Protein AF-A0A2V7R2N9-F1 (afdb_monomer_lite)

Sequence (243 aa):
MSWVDNSTNESGFRVERSLDAGSTWTNAGTVGSNVDSFQDPGRSSEQQVCYRVSAFNAGGDSPPSNADCTAPPAAPTGLTATAEADQPAIDLVWKDNSAVEDGYEVLRDDGIFGRWLVANLPANTTSYRDASVGNNTTYEYHVRAKKDGGFSDRSEVASAECVAADCPTSCNGNLDCDLGFICGPDHLCVPHCADGVQNGGESDVDCGGDECAARCVSGQTCSVSGDCASGFCDYGSGYGVCR

Structure (mmCIF, N/CA/C/O backbone):
data_AF-A0A2V7R2N9-F1
#
_entry.id   AF-A0A2V7R2N9-F1
#
loop_
_atom_site.group_PDB
_atom_site.id
_atom_site.type_symbol
_atom_site.label_atom_id
_atom_site.label_alt_id
_atom_site.label_comp_id
_atom_site.label_asym_id
_atom_site.label_entity_id
_atom_site.label_seq_id
_atom_site.pdbx_PDB_ins_code
_atom_site.Cartn_x
_atom_site.Cartn_y
_atom_site.Cartn_z
_atom_site.occupancy
_atom_site.B_iso_or_equiv
_atom_site.auth_seq_id
_atom_site.auth_comp_id
_atom_site.auth_asym_id
_atom_site.auth_atom_id
_atom_site.pdbx_PDB_model_num
ATOM 1 N N . MET A 1 1 ? 11.078 -2.391 -11.620 1.00 86.19 1 MET A N 1
ATOM 2 C CA . MET A 1 1 ? 11.293 -3.470 -12.610 1.00 86.19 1 MET A CA 1
ATOM 3 C C . MET A 1 1 ? 12.426 -4.370 -12.136 1.00 86.19 1 MET A C 1
ATOM 5 O O . MET A 1 1 ? 13.296 -3.876 -11.419 1.00 86.19 1 MET A O 1
ATOM 9 N N . SER A 1 2 ? 12.431 -5.640 -12.535 1.00 91.62 2 SER A N 1
ATOM 10 C CA . SER A 1 2 ? 13.517 -6.596 -12.275 1.00 91.62 2 SER A CA 1
ATOM 11 C C . SER A 1 2 ? 13.844 -7.409 -13.530 1.00 91.62 2 SER A C 1
ATOM 13 O O . SER A 1 2 ? 13.033 -7.477 -14.454 1.00 91.62 2 SER A O 1
ATOM 15 N N . TRP A 1 3 ? 15.043 -7.983 -13.591 1.00 94.38 3 TRP A N 1
ATOM 16 C CA . TRP A 1 3 ? 15.514 -8.818 -14.698 1.00 94.38 3 TRP A CA 1
ATOM 17 C C . TRP A 1 3 ? 16.370 -9.977 -14.187 1.00 94.38 3 TRP A C 1
ATOM 19 O O . TRP A 1 3 ? 16.767 -10.015 -13.029 1.00 94.38 3 TRP A O 1
ATOM 29 N N . VAL A 1 4 ? 16.659 -10.937 -15.065 1.00 95.06 4 VAL A N 1
ATOM 30 C CA . VAL A 1 4 ? 17.596 -12.028 -14.774 1.00 95.06 4 VAL A CA 1
ATOM 31 C C . VAL A 1 4 ? 18.981 -11.641 -15.279 1.00 95.06 4 VAL A C 1
ATOM 33 O O . VAL A 1 4 ? 19.159 -11.397 -16.476 1.00 95.06 4 VAL A O 1
ATOM 36 N N . ASP A 1 5 ? 19.958 -11.617 -14.376 1.00 94.31 5 ASP A N 1
ATOM 37 C CA . ASP A 1 5 ? 21.367 -11.471 -14.728 1.00 94.31 5 ASP A CA 1
ATOM 38 C C . ASP A 1 5 ? 21.894 -12.771 -15.357 1.00 94.31 5 ASP A C 1
ATOM 40 O O . ASP A 1 5 ? 21.897 -13.831 -14.732 1.00 94.31 5 ASP A O 1
ATOM 44 N N . ASN A 1 6 ? 22.310 -12.688 -16.621 1.00 92.19 6 ASN A N 1
ATOM 45 C CA . ASN A 1 6 ? 22.945 -13.786 -17.356 1.00 92.19 6 ASN A CA 1
ATOM 46 C C . ASN A 1 6 ? 24.399 -13.464 -17.741 1.00 92.19 6 ASN A C 1
ATOM 48 O O . ASN A 1 6 ? 25.032 -14.229 -18.472 1.00 92.19 6 ASN A O 1
ATOM 52 N N . SER A 1 7 ? 24.913 -12.311 -17.317 1.00 90.81 7 SER A N 1
ATOM 53 C CA . SER A 1 7 ? 26.295 -11.902 -17.539 1.00 90.81 7 SER A CA 1
ATOM 54 C C . SER A 1 7 ? 27.195 -12.411 -16.413 1.00 90.81 7 SER A C 1
ATOM 56 O O . SER A 1 7 ? 26.745 -12.748 -15.325 1.00 90.81 7 SER A O 1
ATOM 58 N N . THR A 1 8 ? 28.484 -12.577 -16.712 1.00 92.31 8 THR A N 1
ATOM 59 C CA . THR A 1 8 ? 29.477 -13.064 -15.735 1.00 92.31 8 THR A CA 1
ATOM 60 C C . THR A 1 8 ? 30.704 -12.157 -15.644 1.00 92.31 8 THR A C 1
ATOM 62 O O . THR A 1 8 ? 31.717 -12.524 -15.050 1.00 92.31 8 THR A O 1
ATOM 65 N N . ASN A 1 9 ? 30.688 -11.032 -16.355 1.00 93.00 9 ASN A N 1
ATOM 66 C CA . ASN A 1 9 ? 31.828 -10.129 -16.532 1.00 93.00 9 ASN A CA 1
ATOM 67 C C . ASN A 1 9 ? 31.391 -8.688 -16.846 1.00 93.00 9 ASN A C 1
ATOM 69 O O . ASN A 1 9 ? 32.137 -7.908 -17.452 1.00 93.00 9 ASN A O 1
ATOM 73 N N . GLU A 1 10 ? 30.167 -8.345 -16.480 1.00 96.00 10 GLU A N 1
ATOM 74 C CA . GLU A 1 10 ? 29.615 -7.011 -16.555 1.00 96.00 10 GLU A CA 1
ATOM 75 C C . GLU A 1 10 ? 30.197 -6.123 -15.451 1.00 96.00 10 GLU A C 1
ATOM 77 O O . GLU A 1 10 ? 30.507 -6.545 -14.339 1.00 96.00 10 GLU A O 1
ATOM 82 N N . SER A 1 11 ? 30.383 -4.852 -15.778 1.00 96.62 11 SER A N 1
ATOM 83 C CA . SER A 1 11 ? 30.659 -3.804 -14.794 1.00 96.62 11 SER A CA 1
ATOM 84 C C . SER A 1 11 ? 29.364 -3.205 -14.239 1.00 96.62 11 SER A C 1
ATOM 86 O O . SER A 1 11 ? 29.393 -2.548 -13.200 1.00 96.62 11 SER A O 1
ATOM 88 N N . GLY A 1 12 ? 28.239 -3.437 -14.917 1.00 96.94 12 GLY A N 1
ATOM 89 C CA . GLY A 1 12 ? 26.909 -3.035 -14.488 1.00 96.94 12 GLY A CA 1
ATOM 90 C C . GLY A 1 12 ? 25.878 -3.173 -15.599 1.00 96.94 12 GLY A C 1
ATOM 91 O O . GLY A 1 12 ? 26.156 -3.720 -16.670 1.00 96.94 12 GLY A O 1
ATOM 92 N N . PHE A 1 13 ? 24.694 -2.621 -15.346 1.00 98.06 13 PHE A N 1
ATOM 93 C CA . PHE A 1 13 ? 23.581 -2.626 -16.290 1.00 98.06 13 PHE A CA 1
ATOM 94 C C . PHE A 1 13 ? 23.133 -1.213 -16.626 1.00 98.06 13 PHE A C 1
ATOM 96 O O . PHE A 1 13 ? 22.986 -0.356 -15.751 1.00 98.06 13 PHE A O 1
ATOM 103 N N . ARG A 1 14 ? 22.886 -0.976 -17.912 1.00 97.06 14 ARG A N 1
ATOM 104 C CA . ARG A 1 14 ? 22.226 0.220 -18.415 1.00 97.06 14 ARG A CA 1
ATOM 105 C C . ARG A 1 14 ? 20.747 -0.076 -18.583 1.00 97.06 14 ARG A C 1
ATOM 107 O O . ARG A 1 14 ? 20.380 -0.998 -19.308 1.00 97.06 14 ARG A O 1
ATOM 114 N N . VAL A 1 15 ? 19.918 0.746 -17.952 1.00 97.12 15 VAL A N 1
ATOM 115 C CA . VAL A 1 15 ? 18.468 0.696 -18.112 1.00 97.12 15 VAL A CA 1
ATOM 116 C C . VAL A 1 15 ? 18.055 1.809 -19.060 1.00 97.12 15 VAL A C 1
ATOM 118 O O . VAL A 1 15 ? 18.360 2.987 -18.848 1.00 97.12 15 VAL A O 1
ATOM 121 N N . GLU A 1 16 ? 17.370 1.431 -20.128 1.00 97.00 16 GLU A N 1
ATOM 122 C CA . GLU A 1 16 ? 16.784 2.359 -21.084 1.00 97.00 16 GLU A CA 1
ATOM 123 C C . GLU A 1 16 ? 15.265 2.312 -20.981 1.00 97.00 16 GLU A C 1
ATOM 125 O O . GLU A 1 16 ? 14.681 1.258 -20.725 1.00 97.00 16 GLU A O 1
ATOM 130 N N . ARG A 1 17 ? 14.628 3.459 -21.213 1.00 95.75 17 ARG A N 1
ATOM 131 C CA . ARG A 1 17 ? 13.175 3.584 -21.261 1.00 95.75 17 ARG A CA 1
ATOM 132 C C . ARG A 1 17 ? 12.698 4.233 -22.549 1.00 95.75 17 ARG A C 1
ATOM 134 O O . ARG A 1 17 ? 13.382 5.093 -23.112 1.00 95.75 17 ARG A O 1
ATOM 141 N N . SER A 1 18 ? 11.487 3.878 -22.940 1.00 96.00 18 SER A N 1
ATOM 142 C CA . SER A 1 18 ? 10.752 4.436 -24.066 1.00 96.00 18 SER A CA 1
ATOM 143 C C . SER A 1 18 ? 9.370 4.893 -23.603 1.00 96.00 18 SER A C 1
ATOM 145 O O . SER A 1 18 ? 8.704 4.190 -22.844 1.00 96.00 18 SER A O 1
ATOM 147 N N . LEU A 1 19 ? 8.952 6.075 -24.059 1.00 94.00 19 LEU A N 1
ATOM 148 C CA . LEU A 1 19 ? 7.624 6.654 -23.796 1.00 94.00 19 LEU A CA 1
ATOM 149 C C . LEU A 1 19 ? 6.703 6.577 -25.028 1.00 94.00 19 LEU A C 1
ATOM 151 O O . LEU A 1 19 ? 5.603 7.118 -25.025 1.00 94.00 19 LEU A O 1
ATOM 155 N N . ASP A 1 20 ? 7.168 5.937 -26.099 1.00 93.19 20 ASP A N 1
ATOM 156 C CA . ASP A 1 20 ? 6.523 5.857 -27.412 1.00 93.19 20 ASP A CA 1
ATOM 157 C C . ASP A 1 20 ? 6.506 4.408 -27.931 1.00 93.19 20 ASP A C 1
ATOM 159 O O . ASP A 1 20 ? 6.761 4.130 -29.108 1.00 93.19 20 ASP A O 1
ATOM 163 N N . ALA A 1 21 ? 6.217 3.480 -27.012 1.00 91.25 21 ALA A N 1
ATOM 164 C CA . ALA A 1 21 ? 6.048 2.049 -27.269 1.00 91.25 21 ALA A CA 1
ATOM 165 C C . ALA A 1 21 ? 7.246 1.386 -27.983 1.00 91.25 21 ALA A C 1
ATOM 167 O O . ALA A 1 21 ? 7.089 0.522 -28.844 1.00 91.25 21 ALA A O 1
ATOM 168 N N . GLY A 1 22 ? 8.463 1.791 -27.620 1.00 92.88 22 GLY A N 1
ATOM 169 C CA . GLY A 1 22 ? 9.716 1.223 -28.116 1.00 92.88 22 GLY A CA 1
ATOM 170 C C . GLY A 1 22 ? 10.283 1.894 -29.367 1.00 92.88 22 GLY A C 1
ATOM 171 O O . GLY A 1 22 ? 11.284 1.402 -29.896 1.00 92.88 22 GLY A O 1
ATOM 172 N N . SER A 1 23 ? 9.693 3.001 -29.830 1.00 93.56 23 SER A N 1
ATOM 173 C CA . SER A 1 23 ? 10.168 3.716 -31.023 1.00 93.56 23 SER A CA 1
ATOM 174 C C . SER A 1 23 ? 11.460 4.491 -30.748 1.00 93.56 23 SER A C 1
ATOM 176 O O . SER A 1 23 ? 12.398 4.439 -31.546 1.00 93.56 23 SER A O 1
ATOM 178 N N . THR A 1 24 ? 11.548 5.166 -29.601 1.00 96.38 24 THR A N 1
ATOM 179 C CA . THR A 1 24 ? 12.743 5.875 -29.137 1.00 96.38 24 THR A CA 1
ATOM 180 C C . THR A 1 24 ? 13.123 5.449 -27.725 1.00 96.38 24 THR A C 1
ATOM 182 O O . THR A 1 24 ? 12.275 5.184 -26.876 1.00 96.38 24 THR A O 1
ATOM 185 N N . TRP A 1 25 ? 14.431 5.370 -27.474 1.00 97.06 25 TRP A N 1
ATOM 186 C CA . TRP A 1 25 ? 14.993 4.908 -26.208 1.00 97.06 25 TRP A CA 1
ATOM 187 C C . TRP A 1 25 ? 15.890 5.984 -25.612 1.00 97.06 25 TRP A C 1
ATOM 189 O O . TRP A 1 25 ? 16.716 6.583 -26.299 1.00 97.06 25 TRP A O 1
ATOM 199 N N . THR A 1 26 ? 15.712 6.231 -24.320 1.00 96.12 26 THR A N 1
ATOM 200 C CA . THR A 1 26 ? 16.505 7.180 -23.535 1.00 96.12 26 THR A CA 1
ATOM 201 C C . THR A 1 26 ? 17.069 6.470 -22.316 1.00 96.12 26 THR A C 1
ATOM 203 O O . THR A 1 26 ? 16.450 5.542 -21.794 1.00 96.12 26 THR A O 1
ATOM 206 N N . ASN A 1 27 ? 18.239 6.889 -21.837 1.00 95.38 27 ASN A N 1
ATOM 207 C CA . ASN A 1 27 ? 18.793 6.310 -20.621 1.00 95.38 27 ASN A CA 1
ATOM 208 C C . ASN A 1 27 ? 17.933 6.699 -19.405 1.00 95.38 27 ASN A C 1
ATOM 210 O O . ASN A 1 27 ? 17.727 7.883 -19.141 1.00 95.38 27 ASN A O 1
ATOM 214 N N . ALA A 1 28 ? 17.428 5.693 -18.690 1.00 94.62 28 ALA A N 1
ATOM 215 C CA . ALA A 1 28 ? 16.710 5.865 -17.429 1.00 94.62 28 ALA A CA 1
ATOM 216 C C . ALA A 1 28 ? 17.675 5.846 -16.235 1.00 94.62 28 ALA A C 1
ATOM 218 O O . ALA A 1 28 ? 17.447 6.538 -15.247 1.00 94.62 28 ALA A O 1
ATOM 219 N N . GLY A 1 29 ? 18.769 5.088 -16.349 1.00 95.12 29 GLY A N 1
ATOM 220 C CA . GLY A 1 29 ? 19.842 5.053 -15.364 1.00 95.12 29 GLY A CA 1
ATOM 221 C C . GLY A 1 29 ? 20.855 3.940 -15.625 1.00 95.12 29 GLY A C 1
ATOM 222 O O . GLY A 1 29 ? 20.802 3.236 -16.641 1.00 95.12 29 GLY A O 1
ATOM 223 N N . THR A 1 30 ? 21.788 3.787 -14.690 1.00 95.88 30 THR A N 1
ATOM 224 C CA . THR A 1 30 ? 22.766 2.693 -14.649 1.00 95.88 30 THR A CA 1
ATOM 225 C C . THR A 1 30 ? 22.878 2.157 -13.231 1.00 95.88 30 THR A C 1
ATOM 227 O O . THR A 1 30 ? 22.925 2.945 -12.286 1.00 95.88 30 THR A O 1
ATOM 230 N N . VAL A 1 31 ? 22.975 0.840 -13.087 1.00 97.06 31 VAL A N 1
ATOM 231 C CA . VAL A 1 31 ? 23.198 0.156 -11.805 1.00 97.06 31 VAL A CA 1
ATOM 232 C C . VAL A 1 31 ? 24.513 -0.622 -11.835 1.00 97.06 31 VAL A C 1
ATOM 234 O O . VAL A 1 31 ? 25.069 -0.866 -12.908 1.00 97.06 31 VAL A O 1
ATOM 237 N N . GLY A 1 32 ? 25.036 -0.963 -10.654 1.00 96.44 32 GLY A N 1
ATOM 238 C CA . GLY A 1 32 ? 26.285 -1.716 -10.511 1.00 96.44 32 GLY A CA 1
ATOM 239 C C . GLY A 1 32 ? 26.189 -3.163 -11.005 1.00 96.44 32 GLY A C 1
ATOM 240 O O . GLY A 1 32 ? 25.125 -3.624 -11.418 1.00 96.44 32 GLY A O 1
ATOM 241 N N . SER A 1 33 ? 27.314 -3.878 -10.968 1.00 95.19 33 SER A N 1
ATOM 242 C CA . SER A 1 33 ? 27.370 -5.308 -11.295 1.00 95.19 33 SER A CA 1
ATOM 243 C C . SER A 1 33 ? 26.523 -6.145 -10.336 1.00 95.19 33 SER A C 1
ATOM 245 O O . SER A 1 33 ? 26.352 -5.777 -9.171 1.00 95.19 33 SER A O 1
ATOM 247 N N . ASN A 1 34 ? 26.016 -7.282 -10.822 1.00 93.81 34 ASN A N 1
ATOM 248 C CA . ASN A 1 34 ? 25.122 -8.187 -10.087 1.00 93.81 34 ASN A CA 1
ATOM 249 C C . ASN A 1 34 ? 23.834 -7.535 -9.531 1.00 93.81 34 ASN A C 1
ATOM 251 O O . ASN A 1 34 ? 23.189 -8.105 -8.651 1.00 93.81 34 ASN A O 1
ATOM 255 N N . VAL A 1 35 ? 23.462 -6.334 -9.989 1.00 96.69 35 VAL A N 1
ATOM 256 C CA . VAL A 1 35 ? 22.168 -5.726 -9.659 1.00 96.69 35 VAL A CA 1
ATOM 257 C C . VAL A 1 35 ? 21.132 -6.206 -10.669 1.00 96.69 35 VAL A C 1
ATOM 259 O O . VAL A 1 35 ? 21.343 -6.113 -11.875 1.00 96.69 35 VAL A O 1
ATOM 262 N N . ASP A 1 36 ? 19.994 -6.670 -10.166 1.00 94.56 36 ASP A N 1
ATOM 263 C CA . ASP A 1 36 ? 18.918 -7.307 -10.931 1.00 94.56 36 ASP A CA 1
ATOM 264 C C . ASP A 1 36 ? 17.610 -6.494 -10.932 1.00 94.56 36 ASP A C 1
ATOM 266 O O . ASP A 1 36 ? 16.565 -6.955 -11.396 1.00 94.56 36 ASP A O 1
ATOM 270 N N . SER A 1 37 ? 17.641 -5.276 -10.389 1.00 93.56 37 SER A N 1
ATOM 271 C CA . SER A 1 37 ? 16.462 -4.429 -10.232 1.00 93.56 37 SER A CA 1
ATOM 272 C C . SER A 1 37 ? 16.769 -2.941 -10.360 1.00 93.56 37 SER A C 1
ATOM 274 O O . SER A 1 37 ? 17.873 -2.458 -10.099 1.00 93.56 37 SER A O 1
ATOM 276 N N . PHE A 1 38 ? 15.756 -2.192 -10.796 1.00 92.38 38 PHE A N 1
ATOM 277 C CA . PHE A 1 38 ? 15.825 -0.743 -10.955 1.00 92.38 38 PHE A CA 1
ATOM 278 C C . PHE A 1 38 ? 14.481 -0.091 -10.628 1.00 92.38 38 PHE A C 1
ATOM 280 O O . PHE A 1 38 ? 13.412 -0.565 -11.042 1.00 92.38 38 PHE A O 1
ATOM 287 N N . GLN A 1 39 ? 14.558 1.024 -9.905 1.00 89.94 39 GLN A N 1
ATOM 288 C CA . GLN A 1 39 ? 13.443 1.921 -9.638 1.00 89.94 39 GLN A CA 1
ATOM 289 C C . GLN A 1 39 ? 13.643 3.198 -10.453 1.00 89.94 39 GLN A C 1
ATOM 291 O O . GLN A 1 39 ? 14.635 3.897 -10.267 1.00 89.94 39 GLN A O 1
ATOM 296 N N . ASP A 1 40 ? 12.701 3.495 -11.347 1.00 89.69 40 ASP A N 1
ATOM 297 C CA . ASP A 1 40 ? 12.713 4.715 -12.156 1.00 89.69 40 ASP A CA 1
ATOM 298 C C . ASP A 1 40 ? 11.903 5.819 -11.449 1.00 89.69 40 ASP A C 1
ATOM 300 O O . ASP A 1 40 ? 10.672 5.734 -11.420 1.00 89.69 40 ASP A O 1
ATOM 304 N N . PRO A 1 41 ? 12.540 6.837 -10.838 1.00 83.50 41 PRO A N 1
ATOM 305 C CA . PRO A 1 41 ? 11.820 7.889 -10.131 1.00 83.50 41 PRO A CA 1
ATOM 306 C C . PRO A 1 41 ? 11.120 8.871 -11.088 1.00 83.50 41 PRO A C 1
ATOM 308 O O . PRO A 1 41 ? 11.512 9.070 -12.243 1.00 83.50 41 PRO A O 1
ATOM 311 N N . GLY A 1 42 ? 10.087 9.553 -10.581 1.00 77.00 42 GLY A N 1
ATOM 312 C CA . GLY A 1 42 ? 9.456 10.686 -11.270 1.00 77.00 42 GLY A CA 1
ATOM 313 C C . GLY A 1 42 ? 8.790 10.315 -12.598 1.00 77.00 42 GLY A C 1
ATOM 314 O O . GLY A 1 42 ? 8.970 11.011 -13.601 1.00 77.00 42 GLY A O 1
ATOM 315 N N . ARG A 1 43 ? 8.081 9.184 -12.637 1.00 82.69 43 ARG A N 1
ATOM 316 C CA . ARG A 1 43 ? 7.251 8.785 -13.781 1.00 82.69 43 ARG A CA 1
ATOM 317 C C . ARG A 1 43 ? 5.894 9.474 -13.721 1.00 82.69 43 ARG A C 1
ATOM 319 O O . ARG A 1 43 ? 5.352 9.697 -12.646 1.00 82.69 43 ARG A O 1
ATOM 326 N N . SER A 1 44 ? 5.354 9.809 -14.889 1.00 87.88 44 SER A N 1
ATOM 327 C CA . SER A 1 44 ? 3.956 10.221 -14.999 1.00 87.88 44 SER A CA 1
ATOM 328 C C . SER A 1 44 ? 3.076 8.981 -14.887 1.00 87.88 44 SER A C 1
ATOM 330 O O . SER A 1 44 ? 3.303 8.003 -15.599 1.00 87.88 44 SER A O 1
ATOM 332 N N . SER A 1 45 ? 2.110 9.012 -13.974 1.00 92.00 45 SER A N 1
ATOM 333 C CA . SER A 1 45 ? 1.119 7.948 -13.828 1.00 92.00 45 SER A CA 1
ATOM 334 C C . SER A 1 45 ? 0.213 7.859 -15.058 1.00 92.00 45 SER A C 1
ATOM 336 O O . SER A 1 45 ? 0.077 8.830 -15.805 1.00 92.00 45 SER A O 1
ATOM 338 N N . GLU A 1 46 ? -0.420 6.702 -15.252 1.00 94.06 46 GLU A N 1
ATOM 339 C CA . GLU A 1 46 ? -1.364 6.401 -16.343 1.00 94.06 46 GLU A CA 1
ATOM 340 C C . GLU A 1 46 ? -0.761 6.477 -17.758 1.00 94.06 46 GLU A C 1
ATOM 342 O O . GLU A 1 46 ? -1.475 6.405 -18.758 1.00 94.06 46 GLU A O 1
ATOM 347 N N . GLN A 1 47 ? 0.560 6.621 -17.873 1.00 92.88 47 GLN A N 1
ATOM 348 C CA . GLN A 1 47 ? 1.260 6.675 -19.152 1.00 92.88 47 GLN A CA 1
ATOM 349 C C . GLN A 1 47 ? 2.104 5.423 -19.340 1.00 92.88 47 GLN A C 1
ATOM 351 O O . GLN A 1 47 ? 2.887 5.049 -18.467 1.00 92.88 47 GLN A O 1
ATOM 356 N N . GLN A 1 48 ? 1.957 4.784 -20.503 1.00 93.00 48 GLN A N 1
ATOM 357 C CA . GLN A 1 48 ? 2.771 3.626 -20.840 1.00 93.00 48 GLN A CA 1
ATOM 358 C C . GLN A 1 48 ? 4.251 4.015 -20.906 1.00 93.00 48 GLN A C 1
ATOM 360 O O . GLN A 1 48 ? 4.636 5.007 -21.526 1.00 93.00 48 GLN A O 1
ATOM 365 N N . VAL A 1 49 ? 5.080 3.173 -20.308 1.00 93.81 49 VAL A N 1
ATOM 366 C CA . VAL A 1 49 ? 6.530 3.215 -20.404 1.00 93.81 49 VAL A CA 1
ATOM 367 C C . VAL A 1 49 ? 7.037 1.804 -20.664 1.00 93.81 49 VAL A C 1
ATOM 369 O O . VAL A 1 49 ? 6.581 0.839 -20.051 1.00 93.81 49 VAL A O 1
ATOM 372 N N . CYS A 1 50 ? 7.980 1.686 -21.590 1.00 95.12 50 CYS A N 1
ATOM 373 C CA . CYS A 1 50 ? 8.669 0.438 -21.873 1.00 95.12 50 CYS A CA 1
ATOM 374 C C . CYS A 1 50 ? 10.112 0.519 -21.393 1.00 95.12 50 CYS A C 1
ATOM 376 O O . CYS A 1 50 ? 10.757 1.551 -21.568 1.00 95.12 50 CYS A O 1
ATOM 378 N N . TYR A 1 51 ? 10.631 -0.569 -20.843 1.00 95.44 51 TYR A N 1
ATOM 379 C CA . TYR 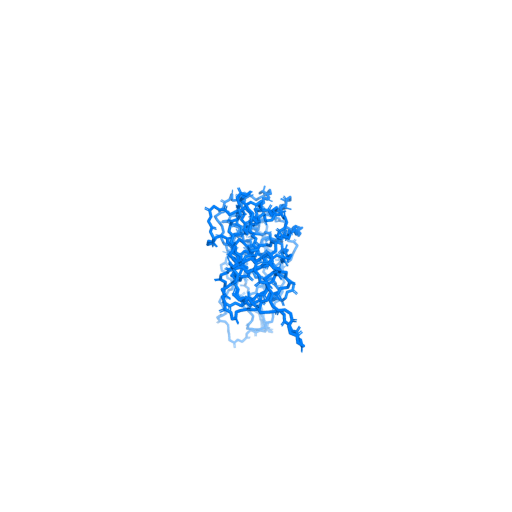A 1 51 ? 11.996 -0.693 -20.356 1.00 95.44 51 TYR A CA 1
ATOM 380 C C . TYR A 1 51 ? 12.731 -1.823 -21.063 1.00 95.44 51 TYR A C 1
ATOM 382 O O . TYR A 1 51 ? 12.137 -2.834 -21.433 1.00 95.44 51 TYR A O 1
ATOM 390 N N . ARG A 1 52 ? 14.041 -1.656 -21.227 1.00 97.44 52 ARG A N 1
ATOM 391 C CA . ARG A 1 52 ? 14.964 -2.721 -21.629 1.00 97.44 52 ARG A CA 1
ATOM 392 C C . ARG A 1 52 ? 16.305 -2.527 -20.933 1.00 97.44 52 ARG A C 1
ATOM 394 O O . ARG A 1 52 ? 16.642 -1.411 -20.525 1.00 97.44 52 ARG A O 1
ATOM 401 N N . VAL A 1 53 ? 17.064 -3.606 -20.813 1.00 97.88 53 VAL A N 1
ATOM 402 C CA . VAL A 1 53 ? 18.319 -3.632 -20.061 1.00 97.88 53 VAL A CA 1
ATOM 403 C C . VAL A 1 53 ? 19.446 -4.161 -20.941 1.00 97.88 53 VAL A C 1
ATOM 405 O O . VAL A 1 53 ? 19.269 -5.149 -21.649 1.00 97.88 53 VAL A O 1
ATOM 408 N N . SER A 1 54 ? 20.610 -3.519 -20.868 1.00 97.38 54 SER A N 1
ATOM 409 C CA . SER A 1 54 ? 21.862 -4.008 -21.455 1.00 97.38 54 SER A CA 1
ATOM 410 C C . SER A 1 54 ? 22.929 -4.112 -20.370 1.00 97.38 54 SER A C 1
ATOM 412 O O . SER A 1 54 ? 23.177 -3.143 -19.654 1.00 97.38 54 SER A O 1
ATOM 414 N N . ALA A 1 55 ? 23.611 -5.252 -20.269 1.00 97.75 55 ALA A N 1
ATOM 415 C CA . ALA A 1 55 ? 24.859 -5.351 -19.513 1.00 97.75 55 ALA A CA 1
ATOM 416 C C . ALA A 1 55 ? 25.961 -4.542 -20.217 1.00 97.75 55 ALA A C 1
ATOM 418 O O . ALA A 1 55 ? 25.999 -4.528 -21.452 1.00 97.75 55 ALA A O 1
ATOM 419 N N . PHE A 1 56 ? 26.863 -3.911 -19.466 1.00 96.88 56 PHE A N 1
ATOM 420 C CA . PHE A 1 56 ? 28.006 -3.183 -20.023 1.00 96.88 56 PHE A CA 1
ATOM 421 C C . PHE A 1 56 ? 29.302 -3.468 -19.266 1.00 96.88 56 PHE A C 1
ATOM 423 O O . PHE A 1 56 ? 29.297 -3.736 -18.066 1.00 96.88 56 PHE A O 1
ATOM 430 N N . ASN A 1 57 ? 30.435 -3.374 -19.958 1.00 96.38 57 ASN A N 1
ATOM 431 C CA . ASN A 1 57 ? 31.770 -3.360 -19.360 1.00 96.38 57 ASN A CA 1
ATOM 432 C C . ASN A 1 57 ? 32.717 -2.464 -20.181 1.00 96.38 57 ASN A C 1
ATOM 434 O O . ASN A 1 57 ? 32.281 -1.729 -21.065 1.00 96.38 57 ASN A O 1
ATOM 438 N N . ALA A 1 58 ? 34.024 -2.509 -19.906 1.00 95.50 58 ALA A N 1
ATOM 439 C CA . ALA A 1 58 ? 35.017 -1.715 -20.639 1.00 95.50 58 ALA A CA 1
ATOM 440 C C . ALA A 1 58 ? 35.059 -2.001 -22.158 1.00 95.50 58 ALA A C 1
ATOM 442 O O . ALA A 1 58 ? 35.569 -1.180 -22.917 1.00 95.50 58 ALA A O 1
ATOM 443 N N . GLY A 1 59 ? 34.539 -3.151 -22.602 1.00 94.31 59 GLY A N 1
ATOM 444 C CA . GLY A 1 59 ? 34.418 -3.525 -24.012 1.00 94.31 59 GLY A CA 1
ATOM 445 C C . GLY A 1 59 ? 33.174 -2.968 -24.713 1.00 94.31 59 GLY A C 1
ATOM 446 O O . GLY A 1 59 ? 33.081 -3.084 -25.933 1.00 94.31 59 GLY A O 1
ATOM 447 N N . GLY A 1 60 ? 32.246 -2.355 -23.973 1.00 94.94 60 GLY A N 1
ATOM 448 C CA . GLY A 1 60 ? 31.007 -1.781 -24.495 1.00 94.94 60 GLY A CA 1
ATOM 449 C C . GLY A 1 60 ? 29.749 -2.424 -23.914 1.00 94.94 60 GLY A C 1
ATOM 450 O O . GLY A 1 60 ? 29.792 -3.131 -22.904 1.00 94.94 60 GLY A O 1
ATOM 451 N N . ASP A 1 61 ? 28.623 -2.143 -24.566 1.00 95.75 61 ASP A N 1
ATOM 452 C CA . ASP A 1 61 ? 27.302 -2.632 -24.180 1.00 95.75 61 ASP A CA 1
ATOM 453 C C . ASP A 1 61 ? 26.967 -3.937 -24.924 1.00 95.75 61 ASP A C 1
ATOM 455 O O . ASP A 1 61 ? 27.291 -4.116 -26.101 1.00 95.75 61 ASP A O 1
ATOM 459 N N . SER A 1 62 ? 26.276 -4.843 -24.244 1.00 96.69 62 SER A N 1
ATOM 460 C CA . SER A 1 62 ? 25.617 -5.997 -24.864 1.00 96.69 62 SER A CA 1
ATOM 461 C C . SER A 1 62 ? 24.384 -5.577 -25.685 1.00 96.69 62 SER A C 1
ATOM 463 O O . SER A 1 62 ? 23.853 -4.473 -25.496 1.00 96.69 62 SER A O 1
ATOM 465 N N . PRO A 1 63 ? 23.874 -6.449 -26.582 1.00 96.50 63 PRO A N 1
ATOM 466 C CA . PRO A 1 63 ? 22.543 -6.266 -27.153 1.00 96.50 63 PRO A CA 1
ATOM 467 C C . PRO A 1 63 ? 21.487 -6.112 -26.045 1.00 96.50 63 PRO A C 1
ATOM 469 O O . PRO A 1 63 ? 21.597 -6.785 -25.019 1.00 96.50 63 PRO A O 1
ATOM 472 N N . PRO A 1 64 ? 20.469 -5.254 -26.228 1.00 96.75 64 PRO A N 1
ATOM 473 C CA . PRO A 1 64 ? 19.443 -5.067 -25.212 1.00 96.75 64 PRO A CA 1
ATOM 474 C C . PRO A 1 64 ? 18.574 -6.316 -25.042 1.00 96.75 64 PRO A C 1
ATOM 476 O O . PRO A 1 64 ? 18.374 -7.088 -25.984 1.00 96.75 64 PRO A O 1
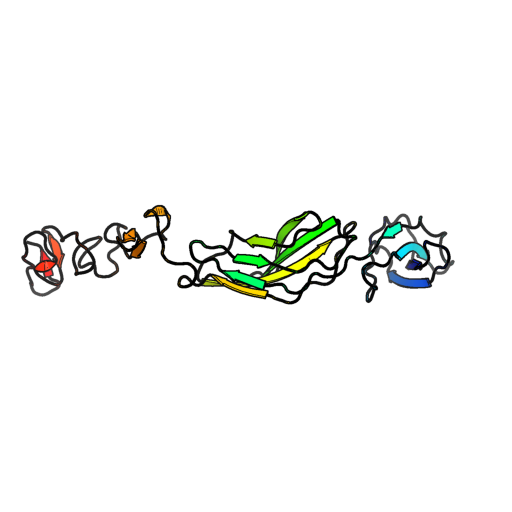ATOM 479 N N . SER A 1 65 ? 18.004 -6.464 -23.847 1.00 96.94 65 SER A N 1
ATOM 480 C CA . SER A 1 65 ? 16.934 -7.419 -23.561 1.00 96.94 65 SER A CA 1
ATOM 481 C C . SER A 1 65 ? 15.694 -7.168 -24.429 1.00 96.94 65 SER A C 1
ATOM 483 O O . SER A 1 65 ? 15.573 -6.152 -25.124 1.00 96.94 65 SER A O 1
ATOM 485 N N . ASN A 1 66 ? 14.708 -8.065 -24.333 1.00 94.62 66 ASN A N 1
ATOM 486 C CA . ASN A 1 66 ? 13.358 -7.732 -24.775 1.00 94.62 66 ASN A CA 1
ATOM 487 C C . ASN A 1 66 ? 12.850 -6.483 -24.036 1.00 94.62 66 ASN A C 1
ATOM 489 O O . ASN A 1 66 ? 13.242 -6.217 -22.896 1.00 94.62 66 ASN A O 1
ATOM 493 N N . ALA A 1 67 ? 11.979 -5.734 -24.709 1.00 95.50 67 ALA A N 1
ATOM 494 C CA . ALA A 1 67 ? 11.246 -4.649 -24.084 1.00 95.50 67 ALA A CA 1
ATOM 495 C C . ALA A 1 67 ? 10.126 -5.222 -23.208 1.00 95.50 67 ALA A C 1
ATOM 497 O O . ALA A 1 67 ? 9.451 -6.170 -23.616 1.00 95.50 67 ALA A O 1
ATOM 498 N N . ASP A 1 68 ? 9.934 -4.623 -22.041 1.00 93.81 68 ASP A N 1
ATOM 499 C CA . ASP A 1 68 ? 8.796 -4.867 -21.162 1.00 93.81 68 ASP A CA 1
ATOM 500 C C . ASP A 1 68 ? 8.059 -3.552 -20.915 1.00 93.81 68 ASP A C 1
ATOM 502 O O . ASP A 1 68 ? 8.699 -2.533 -20.655 1.00 93.81 68 ASP A O 1
ATOM 506 N N . CYS A 1 69 ? 6.737 -3.549 -21.053 1.00 92.94 69 CYS A N 1
ATOM 507 C CA . CYS A 1 69 ? 5.930 -2.333 -21.058 1.00 92.94 69 CYS A CA 1
ATOM 508 C C . CYS A 1 69 ? 4.864 -2.386 -19.972 1.00 92.94 69 CYS A C 1
ATOM 510 O O . CYS A 1 69 ? 4.122 -3.356 -19.871 1.00 92.94 69 CYS A O 1
ATOM 512 N N . THR A 1 70 ? 4.732 -1.295 -19.225 1.00 93.44 70 THR A N 1
ATOM 513 C CA . THR A 1 70 ? 3.722 -1.143 -18.174 1.00 93.44 70 THR A CA 1
ATOM 514 C C . THR A 1 70 ? 3.231 0.304 -18.115 1.00 93.44 70 THR A C 1
ATOM 516 O O . THR A 1 70 ? 3.785 1.185 -18.775 1.00 93.44 70 THR A O 1
ATOM 519 N N . ALA A 1 71 ? 2.180 0.565 -17.345 1.00 93.44 71 ALA A N 1
ATOM 520 C CA . ALA A 1 71 ? 1.687 1.906 -17.053 1.00 93.44 71 ALA A CA 1
ATOM 521 C C . ALA A 1 71 ? 1.644 2.082 -15.527 1.00 93.44 71 ALA A C 1
ATOM 523 O O . ALA A 1 71 ? 0.842 1.412 -14.879 1.00 93.44 71 ALA A O 1
ATOM 524 N N . PRO A 1 72 ? 2.494 2.938 -14.928 1.00 92.88 72 PRO A N 1
ATOM 525 C CA . PRO A 1 72 ? 2.478 3.159 -13.489 1.00 92.88 72 PRO A CA 1
ATOM 526 C C . PRO A 1 72 ? 1.102 3.674 -13.048 1.00 92.88 72 PRO A C 1
ATOM 528 O O . PRO A 1 72 ? 0.630 4.660 -13.623 1.00 92.88 72 PRO A O 1
ATOM 531 N N . PRO A 1 73 ? 0.458 3.049 -12.052 1.00 95.69 73 PRO A N 1
ATOM 532 C CA . PRO A 1 73 ? -0.871 3.455 -11.636 1.00 95.69 73 PRO A CA 1
ATOM 533 C C . PRO A 1 73 ? -0.800 4.778 -10.869 1.00 95.69 73 PRO A C 1
ATOM 535 O O . PRO A 1 73 ? 0.193 5.075 -10.193 1.00 95.69 73 PRO A O 1
ATOM 538 N N . ALA A 1 74 ? -1.844 5.594 -10.974 1.00 96.38 74 ALA A N 1
ATOM 539 C CA . ALA A 1 74 ? -1.986 6.799 -10.170 1.00 96.38 74 ALA A CA 1
ATOM 540 C C . ALA A 1 74 ? -2.211 6.456 -8.691 1.00 96.38 74 ALA A C 1
ATOM 542 O O . ALA A 1 74 ? -2.914 5.506 -8.349 1.00 96.38 74 ALA A O 1
ATOM 543 N N . ALA A 1 75 ? -1.624 7.257 -7.801 1.00 96.69 75 ALA A N 1
ATOM 544 C CA . ALA A 1 75 ? -1.838 7.093 -6.371 1.00 96.69 75 ALA A CA 1
ATOM 545 C C . ALA A 1 75 ? -3.302 7.408 -5.993 1.00 96.69 75 ALA A C 1
ATOM 547 O O . ALA A 1 75 ? -3.876 8.382 -6.503 1.00 96.69 75 ALA A O 1
ATOM 548 N N . PRO A 1 76 ? -3.911 6.626 -5.085 1.00 98.19 76 PRO A N 1
ATOM 549 C CA . PRO A 1 76 ? -5.203 6.980 -4.515 1.00 98.19 76 PRO A CA 1
ATOM 550 C C . PRO A 1 76 ? -5.083 8.256 -3.673 1.00 98.19 76 PRO A C 1
ATOM 552 O O . PRO A 1 76 ? -4.015 8.573 -3.149 1.00 98.19 76 PRO A O 1
ATOM 555 N N . THR A 1 77 ? -6.184 8.993 -3.548 1.00 98.50 77 THR A N 1
ATOM 556 C CA . THR A 1 77 ? -6.260 10.233 -2.752 1.00 98.50 77 THR A CA 1
ATOM 557 C C . THR A 1 77 ? -7.567 10.298 -1.974 1.00 98.50 77 THR A C 1
ATOM 559 O O . THR A 1 77 ? -8.448 9.472 -2.177 1.00 98.50 77 THR A O 1
ATOM 562 N N . GLY A 1 78 ? -7.726 11.277 -1.090 1.00 98.00 78 GLY A N 1
ATOM 563 C CA . GLY A 1 78 ? -8.912 11.396 -0.244 1.00 98.00 78 GLY A CA 1
ATOM 564 C C . GLY A 1 78 ? -9.076 10.215 0.713 1.00 98.00 78 GLY A C 1
ATOM 565 O O . GLY A 1 78 ? -10.210 9.814 0.960 1.00 98.00 78 GLY A O 1
ATOM 566 N N . LEU A 1 79 ? -7.971 9.630 1.186 1.00 98.69 79 LEU A N 1
ATOM 567 C CA . LEU A 1 79 ? -7.995 8.567 2.177 1.00 98.69 79 LEU A CA 1
ATOM 568 C C . LEU A 1 79 ? -8.539 9.123 3.495 1.00 98.69 79 LEU A C 1
ATOM 570 O O . LEU A 1 79 ? -7.994 10.062 4.074 1.00 98.69 79 LEU A O 1
ATOM 574 N N . THR A 1 80 ? -9.596 8.497 3.989 1.00 98.19 80 THR A N 1
ATOM 575 C CA . THR A 1 80 ? -10.156 8.733 5.316 1.00 98.19 80 THR A CA 1
ATOM 576 C C . THR A 1 80 ? -10.135 7.440 6.105 1.00 98.19 80 THR A C 1
ATOM 578 O O . THR A 1 80 ? -10.437 6.384 5.551 1.00 98.19 80 THR A O 1
ATOM 581 N N . ALA A 1 81 ? -9.826 7.539 7.394 1.00 96.88 81 ALA A N 1
ATOM 582 C CA . ALA A 1 81 ? -9.950 6.458 8.355 1.00 96.88 81 ALA A CA 1
ATOM 583 C C . ALA A 1 81 ? -10.998 6.859 9.391 1.00 96.88 81 ALA A C 1
ATOM 585 O O . ALA A 1 81 ? -10.972 7.976 9.907 1.00 96.88 81 ALA A O 1
ATOM 586 N N . THR A 1 82 ? -11.960 5.985 9.654 1.00 93.56 82 THR A N 1
ATOM 587 C CA . THR A 1 82 ? -13.038 6.239 10.610 1.00 93.56 82 THR A CA 1
ATOM 588 C C . THR A 1 82 ? -13.168 5.025 11.507 1.00 93.56 82 THR A C 1
ATOM 590 O O . THR A 1 82 ? -13.425 3.929 11.017 1.00 93.56 82 THR A O 1
ATOM 593 N N . ALA A 1 83 ? -12.945 5.214 12.808 1.00 89.75 83 ALA A N 1
ATOM 594 C CA . ALA A 1 83 ? -13.247 4.180 13.785 1.00 89.75 83 ALA A CA 1
ATOM 595 C C . ALA A 1 83 ? -14.753 3.907 13.755 1.00 89.75 83 ALA A C 1
ATOM 597 O O . ALA A 1 83 ? -15.561 4.841 13.717 1.00 89.75 83 ALA A O 1
ATOM 598 N N . GLU A 1 84 ? -15.122 2.634 13.699 1.00 82.06 84 GLU A N 1
ATOM 599 C CA . GLU A 1 84 ? -16.514 2.256 13.878 1.00 82.06 84 GLU A CA 1
ATOM 600 C C . GLU A 1 84 ? -16.928 2.483 15.323 1.00 82.06 84 GLU A C 1
ATOM 602 O O . GLU A 1 84 ? -16.114 2.312 16.224 1.00 82.06 84 GLU A O 1
ATOM 607 N N . ALA A 1 85 ? -18.214 2.817 15.491 1.00 68.81 85 ALA A N 1
ATOM 608 C CA . ALA A 1 85 ? -18.880 2.756 16.775 1.00 68.81 85 ALA A CA 1
ATOM 609 C C . ALA A 1 85 ? -18.780 1.321 17.306 1.00 68.81 85 ALA A C 1
ATOM 611 O O . ALA A 1 85 ? -17.829 0.953 17.957 1.00 68.81 85 ALA A O 1
ATOM 612 N N . ASP A 1 86 ? -19.695 0.430 16.978 1.00 65.56 86 ASP A N 1
ATOM 613 C CA . ASP A 1 86 ? -19.961 -0.754 17.807 1.00 65.56 86 ASP A CA 1
ATOM 614 C C . ASP A 1 86 ? -18.964 -1.942 17.739 1.00 65.56 86 ASP A C 1
ATOM 616 O O . ASP A 1 86 ? -19.336 -3.057 18.100 1.00 65.56 86 ASP A O 1
ATOM 620 N N . GLN A 1 87 ? -17.728 -1.772 17.251 1.00 67.31 87 GLN A N 1
ATOM 621 C CA . GLN A 1 87 ? -16.719 -2.848 17.196 1.00 67.31 87 GLN A CA 1
ATOM 622 C C . GLN A 1 87 ? -15.292 -2.318 16.968 1.00 67.31 87 GLN A C 1
ATOM 624 O O . GLN A 1 87 ? -15.140 -1.260 16.358 1.00 67.31 87 GLN A O 1
ATOM 629 N N . PRO A 1 88 ? -14.235 -3.070 17.356 1.00 76.62 88 PRO A N 1
ATOM 630 C CA . PRO A 1 88 ? -12.847 -2.716 17.066 1.00 76.62 88 PRO A CA 1
ATOM 631 C C . PRO A 1 88 ? -12.545 -2.878 15.571 1.00 76.62 88 PRO A C 1
ATOM 633 O O . PRO A 1 88 ? -11.969 -3.869 15.114 1.00 76.62 88 PRO A O 1
ATOM 636 N N . ALA A 1 89 ? -12.964 -1.883 14.796 1.00 87.81 89 ALA A N 1
ATOM 637 C CA . ALA A 1 89 ? -12.738 -1.800 13.370 1.00 87.81 89 ALA A CA 1
ATOM 638 C C . ALA A 1 89 ? -12.511 -0.354 12.929 1.00 87.81 89 ALA A C 1
ATOM 640 O O . ALA A 1 89 ? -13.041 0.596 13.506 1.00 87.81 89 ALA A O 1
ATOM 641 N N . ILE A 1 90 ? -11.708 -0.193 11.880 1.00 92.62 90 ILE A N 1
ATOM 642 C CA . ILE A 1 90 ? -11.509 1.089 11.208 1.00 92.62 90 ILE A CA 1
ATOM 643 C C . ILE A 1 90 ? -11.926 0.927 9.749 1.00 92.62 90 ILE A C 1
ATOM 645 O O . ILE A 1 90 ? -11.330 0.149 8.999 1.00 92.62 90 ILE A O 1
ATOM 649 N N . ASP A 1 91 ? -12.946 1.678 9.345 1.00 95.19 91 ASP A N 1
ATOM 650 C CA . ASP A 1 91 ? -13.385 1.765 7.961 1.00 95.19 91 ASP A CA 1
ATOM 651 C C . ASP A 1 91 ? -12.528 2.804 7.221 1.00 95.19 91 ASP A C 1
ATOM 653 O O . ASP A 1 91 ? -12.411 3.971 7.611 1.00 95.19 91 ASP A O 1
ATOM 657 N N . LEU A 1 92 ? -11.907 2.357 6.133 1.00 98.31 92 LEU A N 1
ATOM 658 C CA . LEU A 1 92 ? -11.112 3.159 5.218 1.00 98.31 92 LEU A CA 1
ATOM 659 C C . LEU A 1 92 ? -11.900 3.411 3.940 1.00 98.31 92 LEU A C 1
ATOM 661 O O . LEU A 1 92 ? -12.462 2.484 3.351 1.00 98.31 92 LEU A O 1
ATOM 665 N N . VAL A 1 93 ? -11.872 4.651 3.466 1.00 98.50 93 VAL A N 1
ATOM 666 C CA . VAL A 1 93 ? -12.427 5.044 2.166 1.00 98.50 93 VAL A CA 1
ATOM 667 C C . VAL A 1 93 ? -11.405 5.910 1.456 1.00 98.50 93 VAL A C 1
ATOM 669 O O . VAL A 1 93 ? -10.774 6.754 2.081 1.00 98.50 93 VAL A O 1
ATOM 672 N N . TRP A 1 94 ? -11.228 5.702 0.157 1.00 98.75 94 TRP A N 1
ATOM 673 C CA . TRP A 1 94 ? -10.365 6.529 -0.678 1.00 98.75 94 TRP A CA 1
ATOM 674 C C . TRP A 1 94 ? -10.968 6.713 -2.064 1.00 98.75 94 TRP A C 1
ATOM 676 O O . TRP A 1 94 ? -11.904 6.030 -2.480 1.00 98.75 94 TRP A O 1
ATOM 686 N N . LYS A 1 95 ? -10.395 7.653 -2.804 1.00 98.62 95 LYS A N 1
ATOM 687 C CA . LYS A 1 95 ? -10.682 7.886 -4.207 1.00 98.62 95 LYS A CA 1
ATOM 688 C C . LYS A 1 95 ? -9.703 7.108 -5.078 1.00 98.62 95 LYS A C 1
ATOM 690 O O . LYS A 1 95 ? -8.487 7.280 -4.973 1.00 98.62 95 LYS A O 1
ATOM 695 N N . ASP A 1 96 ? -10.266 6.320 -5.982 1.00 98.38 96 ASP A N 1
ATOM 696 C CA . ASP A 1 96 ? -9.548 5.739 -7.108 1.00 98.38 96 ASP A CA 1
ATOM 697 C C . ASP A 1 96 ? -9.207 6.826 -8.144 1.00 98.38 96 ASP A C 1
ATOM 699 O O . ASP A 1 96 ? -10.078 7.597 -8.568 1.00 98.38 96 ASP A O 1
ATOM 703 N N . ASN A 1 97 ? -7.934 6.908 -8.528 1.00 97.62 97 ASN A N 1
ATOM 704 C CA . ASN A 1 97 ? -7.463 7.798 -9.589 1.00 97.62 97 ASN A CA 1
ATOM 705 C C . ASN A 1 97 ? -6.790 7.043 -10.746 1.00 97.62 97 ASN A C 1
ATOM 707 O O . ASN A 1 97 ? -6.291 7.703 -11.660 1.00 97.62 97 ASN A O 1
ATOM 711 N N . SER A 1 98 ? -6.734 5.710 -10.699 1.00 97.69 98 SER A N 1
ATOM 712 C CA . SER A 1 98 ? -6.084 4.874 -11.702 1.00 97.69 98 SER A CA 1
ATOM 713 C C . SER A 1 98 ? -7.126 4.148 -12.554 1.00 97.69 98 SER A C 1
ATOM 715 O O . SER A 1 98 ? -8.239 3.882 -12.117 1.00 97.69 98 SER A O 1
ATOM 717 N N . ALA A 1 99 ? -6.805 3.919 -13.827 1.00 96.62 99 ALA A N 1
ATOM 718 C CA . ALA A 1 99 ? -7.610 3.070 -14.707 1.00 96.62 99 ALA A CA 1
ATOM 719 C C . ALA A 1 99 ? -6.825 1.841 -15.187 1.00 96.62 99 ALA A C 1
ATOM 721 O O . ALA A 1 99 ? -7.302 1.075 -16.031 1.00 96.62 99 ALA A O 1
ATOM 722 N N . VAL A 1 100 ? -5.585 1.700 -14.718 1.00 96.56 100 VAL A N 1
ATOM 723 C CA . VAL A 1 100 ? -4.626 0.693 -15.174 1.00 96.56 100 VAL A CA 1
ATOM 724 C C . VAL A 1 100 ? -4.190 -0.237 -14.054 1.00 96.56 100 VAL A C 1
ATOM 726 O O . VAL A 1 100 ? -3.471 -1.189 -14.339 1.00 96.56 100 VAL A O 1
ATOM 729 N N . GLU A 1 101 ? -4.576 0.014 -12.809 1.00 97.81 101 GLU A N 1
ATOM 730 C CA . GLU A 1 101 ? -4.191 -0.771 -11.646 1.00 97.81 101 GLU A CA 1
ATOM 731 C C . GLU A 1 101 ? -4.783 -2.186 -11.667 1.00 97.81 101 GLU A C 1
ATOM 733 O O . GLU A 1 101 ? -5.901 -2.430 -12.110 1.00 97.81 101 GLU A O 1
ATOM 738 N N . ASP A 1 102 ? -4.030 -3.143 -11.129 1.00 97.81 102 ASP A N 1
ATOM 739 C CA . ASP A 1 102 ? -4.509 -4.511 -10.910 1.00 97.81 102 ASP A CA 1
ATOM 740 C C . ASP A 1 102 ? -5.084 -4.680 -9.486 1.00 97.81 102 ASP A C 1
ATOM 742 O O . ASP A 1 102 ? -5.529 -5.767 -9.099 1.00 97.81 102 ASP A O 1
ATOM 746 N N . GLY A 1 103 ? -5.030 -3.624 -8.665 1.00 98.12 103 GLY A N 1
ATOM 747 C CA . GLY A 1 103 ? -5.518 -3.610 -7.290 1.00 98.12 103 GLY A CA 1
ATOM 748 C C . GLY A 1 103 ? -4.849 -2.595 -6.375 1.00 98.12 103 GLY A C 1
ATOM 749 O O . GLY A 1 103 ? -4.112 -1.716 -6.818 1.00 98.12 103 GLY A O 1
ATOM 750 N N . TYR A 1 104 ? -5.089 -2.770 -5.077 1.00 98.69 104 TYR A N 1
ATOM 751 C CA . TYR A 1 104 ? -4.608 -1.877 -4.026 1.00 98.69 104 TYR A CA 1
ATOM 752 C C . TYR A 1 104 ? -3.956 -2.645 -2.882 1.00 98.69 104 TYR A C 1
ATOM 754 O O . TYR A 1 104 ? -4.350 -3.767 -2.561 1.00 98.69 104 TYR A O 1
ATOM 762 N N . GLU A 1 105 ? -2.974 -2.017 -2.248 1.00 98.62 105 GLU A N 1
ATOM 763 C CA . GLU A 1 105 ? -2.440 -2.446 -0.962 1.00 98.62 105 GLU A CA 1
ATOM 764 C C . GLU A 1 105 ? -2.774 -1.425 0.114 1.00 98.62 105 GLU A C 1
ATOM 766 O O . GLU A 1 105 ? -2.531 -0.227 -0.059 1.00 98.62 105 GLU A O 1
ATOM 771 N N . VAL A 1 106 ? -3.280 -1.926 1.238 1.00 98.50 106 VAL A N 1
ATOM 772 C CA . VAL A 1 106 ? -3.496 -1.139 2.452 1.00 98.50 106 VAL A CA 1
ATOM 773 C C . VAL A 1 106 ? -2.336 -1.409 3.397 1.00 98.50 106 VAL A C 1
ATOM 775 O O . VAL A 1 106 ? -2.057 -2.562 3.742 1.00 98.50 106 VAL A O 1
ATOM 778 N N . LEU A 1 107 ? -1.651 -0.346 3.805 1.00 98.38 107 LEU A N 1
ATOM 779 C CA . LEU A 1 107 ? -0.567 -0.396 4.774 1.00 98.38 107 LEU A CA 1
ATOM 780 C C . LEU A 1 107 ? -1.004 0.287 6.067 1.00 98.38 107 LEU A C 1
ATOM 782 O O . LEU A 1 107 ? -1.580 1.371 6.012 1.00 98.38 107 LEU A O 1
ATOM 786 N N . ARG A 1 108 ? -0.670 -0.325 7.200 1.00 97.06 108 ARG A N 1
ATOM 787 C CA . ARG A 1 108 ? -0.972 0.162 8.548 1.00 97.06 108 ARG A CA 1
ATOM 788 C C . ARG A 1 108 ? 0.313 0.313 9.352 1.00 97.06 108 ARG A C 1
ATOM 790 O O . ARG A 1 108 ? 1.220 -0.501 9.194 1.00 97.06 108 ARG A O 1
ATOM 797 N N . ASP A 1 109 ? 0.380 1.337 10.187 1.00 95.50 109 ASP A N 1
ATOM 798 C CA . ASP A 1 109 ? 1.439 1.588 11.166 1.00 95.50 109 ASP A CA 1
ATOM 799 C C . ASP A 1 109 ? 0.792 1.843 12.537 1.00 95.50 109 ASP A C 1
ATOM 801 O O . ASP A 1 109 ? -0.217 2.545 12.613 1.00 95.50 109 ASP A O 1
ATOM 805 N N . ASP A 1 110 ? 1.331 1.246 13.600 1.00 89.62 110 ASP A N 1
ATOM 806 C CA . ASP A 1 110 ? 0.885 1.438 14.992 1.00 89.62 110 ASP A CA 1
ATOM 807 C C . ASP A 1 110 ? 1.851 2.287 15.832 1.00 89.62 110 ASP A C 1
ATOM 809 O O . ASP A 1 110 ? 1.678 2.424 17.042 1.00 89.62 110 ASP A O 1
ATOM 813 N N . GLY A 1 111 ? 2.913 2.815 15.218 1.00 85.69 111 GLY A N 1
ATOM 814 C CA . GLY A 1 111 ? 3.956 3.579 15.896 1.00 85.69 111 GLY A CA 1
ATOM 815 C C . GLY A 1 111 ? 4.919 2.744 16.751 1.00 85.69 111 GLY A C 1
ATOM 816 O O . GLY A 1 111 ? 5.863 3.309 17.306 1.00 85.69 111 GLY A O 1
ATOM 817 N N . ILE A 1 112 ? 4.730 1.422 16.848 1.00 81.19 112 ILE A N 1
ATOM 818 C CA . ILE A 1 112 ? 5.559 0.510 17.651 1.00 81.19 112 ILE A CA 1
ATOM 819 C C . ILE A 1 112 ? 6.395 -0.388 16.741 1.00 81.19 112 ILE A C 1
ATOM 821 O O . ILE A 1 112 ? 7.625 -0.400 16.832 1.00 81.19 112 ILE A O 1
ATOM 825 N N . PHE A 1 113 ? 5.736 -1.141 15.861 1.00 78.94 113 PHE A N 1
ATOM 826 C CA . PHE A 1 113 ? 6.382 -2.095 14.954 1.00 78.94 113 PHE A CA 1
ATOM 827 C C . PHE A 1 113 ? 6.646 -1.501 13.563 1.00 78.94 113 PHE A C 1
ATOM 829 O O . PHE A 1 113 ? 7.278 -2.144 12.720 1.00 78.94 113 PHE A O 1
ATOM 836 N N . GLY A 1 114 ? 6.226 -0.253 13.346 1.00 87.56 114 GLY A N 1
ATOM 837 C CA . GLY A 1 114 ? 6.342 0.456 12.077 1.00 87.56 114 GLY A CA 1
ATOM 838 C C . GLY A 1 114 ? 5.274 0.014 11.084 1.00 87.56 114 GLY A C 1
ATOM 839 O O . GLY A 1 114 ? 4.274 -0.580 11.451 1.00 87.56 114 GLY A O 1
ATOM 840 N N . ARG A 1 115 ? 5.471 0.294 9.796 1.00 94.19 115 ARG A N 1
ATOM 841 C CA . ARG A 1 115 ? 4.456 0.036 8.765 1.00 94.19 115 ARG A CA 1
ATOM 842 C C . ARG A 1 115 ? 4.494 -1.403 8.234 1.00 94.19 115 ARG A C 1
ATOM 844 O O . ARG A 1 115 ? 5.523 -1.828 7.708 1.00 94.19 115 ARG A O 1
ATOM 851 N N . TRP A 1 116 ? 3.352 -2.089 8.207 1.00 95.88 116 TRP A N 1
ATOM 852 C CA . TRP A 1 116 ? 3.163 -3.385 7.537 1.00 95.88 116 TRP A CA 1
ATOM 853 C C . TRP A 1 116 ? 1.950 -3.395 6.596 1.00 95.88 116 TRP A C 1
ATOM 855 O O . TRP A 1 116 ? 1.131 -2.480 6.572 1.00 95.88 116 TRP A O 1
ATOM 865 N N . LEU A 1 117 ? 1.864 -4.436 5.769 1.00 96.88 117 LEU A N 1
ATOM 866 C CA . LEU A 1 117 ? 0.759 -4.683 4.844 1.00 96.88 117 LEU A CA 1
ATOM 867 C C . LEU A 1 117 ? -0.394 -5.376 5.584 1.00 96.88 117 LEU A C 1
ATOM 869 O O . LEU A 1 117 ? -0.176 -6.432 6.175 1.00 96.88 117 LEU A O 1
ATOM 873 N N . VAL A 1 118 ? -1.606 -4.824 5.504 1.00 96.25 118 VAL A N 1
ATOM 874 C CA . VAL A 1 118 ? -2.808 -5.422 6.121 1.00 96.25 118 VAL A CA 1
ATOM 875 C C . VAL A 1 118 ? -3.775 -6.024 5.108 1.00 96.25 118 VAL A C 1
ATOM 877 O O . VAL A 1 118 ? -4.478 -6.972 5.443 1.00 96.25 118 VAL A O 1
ATOM 880 N N . ALA A 1 119 ? -3.787 -5.541 3.861 1.00 97.50 119 ALA A N 1
ATOM 881 C CA . ALA A 1 119 ? -4.670 -6.092 2.837 1.00 97.50 119 ALA A CA 1
ATOM 882 C C . ALA A 1 119 ? -4.114 -5.979 1.418 1.00 97.50 119 ALA A C 1
ATOM 884 O O . ALA A 1 119 ? -3.473 -4.993 1.058 1.00 97.50 119 ALA A O 1
ATOM 885 N N . ASN A 1 120 ? -4.444 -6.988 0.607 1.00 97.81 120 ASN A N 1
ATOM 886 C CA . ASN A 1 120 ? -4.308 -6.989 -0.845 1.00 97.81 120 ASN A CA 1
ATOM 887 C C . ASN A 1 120 ? -5.705 -7.025 -1.465 1.00 97.81 120 ASN A C 1
ATOM 889 O O . ASN A 1 120 ? -6.435 -8.001 -1.296 1.00 97.81 120 ASN A O 1
ATOM 893 N N . LEU A 1 121 ? -6.060 -5.974 -2.191 1.00 98.25 121 LEU A N 1
ATOM 894 C CA . LEU A 1 121 ? -7.402 -5.753 -2.713 1.00 98.25 121 LEU A CA 1
ATOM 895 C C . LEU A 1 121 ? -7.407 -5.841 -4.245 1.00 98.25 121 LEU A C 1
ATOM 897 O O . LEU A 1 121 ? -6.370 -5.586 -4.875 1.00 98.25 121 LEU A O 1
ATOM 901 N N . PRO A 1 122 ? -8.540 -6.228 -4.857 1.00 98.25 122 PRO A N 1
ATOM 902 C CA . PRO A 1 122 ? -8.689 -6.232 -6.309 1.00 98.25 122 PRO A CA 1
ATOM 903 C C . PRO A 1 122 ? -8.743 -4.804 -6.884 1.00 98.25 122 PRO A C 1
ATOM 905 O O . PRO A 1 122 ? -8.908 -3.829 -6.146 1.00 98.25 122 PRO A O 1
ATOM 908 N N . ALA A 1 123 ? -8.599 -4.686 -8.207 1.00 97.69 123 ALA A N 1
ATOM 909 C CA . ALA A 1 123 ? -8.748 -3.426 -8.949 1.00 97.69 123 ALA A CA 1
ATOM 910 C C . ALA A 1 123 ? -10.092 -2.736 -8.662 1.00 97.69 123 ALA A C 1
ATOM 912 O O . ALA A 1 123 ? -11.071 -3.413 -8.336 1.00 97.69 123 ALA A O 1
ATOM 913 N N . ASN A 1 124 ? -10.153 -1.412 -8.831 1.00 97.69 124 ASN A N 1
ATOM 914 C CA . ASN A 1 124 ? -11.335 -0.574 -8.573 1.00 97.69 124 ASN A CA 1
ATOM 915 C C . ASN A 1 124 ? -11.878 -0.602 -7.127 1.00 97.69 124 ASN A C 1
ATOM 917 O O . ASN A 1 124 ? -13.012 -0.185 -6.878 1.00 97.69 124 ASN A O 1
ATOM 921 N N . THR A 1 125 ? -11.119 -1.119 -6.157 1.00 98.50 125 THR A N 1
ATOM 922 C CA . THR A 1 125 ? -11.540 -1.082 -4.749 1.00 98.50 125 THR A CA 1
ATOM 923 C C . THR A 1 125 ? -11.331 0.321 -4.183 1.00 98.50 125 THR A C 1
ATOM 925 O O . THR A 1 125 ? -10.239 0.869 -4.299 1.00 98.50 125 THR A O 1
ATOM 928 N N . THR A 1 126 ? -12.356 0.880 -3.534 1.00 98.38 126 THR A N 1
ATOM 929 C CA . THR A 1 126 ? -12.337 2.237 -2.946 1.00 98.38 126 THR A CA 1
ATOM 930 C C . THR A 1 126 ? -12.591 2.263 -1.440 1.00 98.38 126 THR A C 1
ATOM 932 O O . THR A 1 126 ? -12.729 3.334 -0.851 1.00 98.38 126 THR A O 1
ATOM 935 N N . SER A 1 127 ? -12.718 1.097 -0.811 1.00 98.12 127 SER A N 1
ATOM 936 C CA . SER A 1 127 ? -12.912 0.989 0.630 1.00 98.12 127 SER A CA 1
ATOM 937 C C . SER A 1 127 ? -12.346 -0.310 1.190 1.00 98.12 127 SER A C 1
ATOM 939 O O . SER A 1 127 ? -12.193 -1.309 0.482 1.00 98.12 127 SER A O 1
ATOM 941 N N . TYR A 1 128 ? -12.019 -0.290 2.478 1.00 98.25 128 TYR A N 1
ATOM 942 C CA . TYR A 1 128 ? -11.546 -1.453 3.218 1.00 98.25 128 TYR A CA 1
ATOM 943 C C . TYR A 1 128 ? -11.910 -1.321 4.688 1.00 98.25 128 TYR A C 1
ATOM 945 O O . TYR A 1 128 ? -11.754 -0.250 5.259 1.00 98.25 128 TYR A O 1
ATOM 953 N N . ARG A 1 129 ? -12.338 -2.420 5.302 1.00 95.44 129 ARG A N 1
ATOM 954 C CA . ARG A 1 129 ? -12.574 -2.495 6.741 1.00 95.44 129 ARG A CA 1
ATOM 955 C C . ARG A 1 129 ? -11.426 -3.232 7.405 1.00 95.44 129 ARG A C 1
ATOM 957 O O . ARG A 1 129 ? -11.230 -4.420 7.143 1.00 95.44 129 ARG A O 1
ATOM 964 N N . ASP A 1 130 ? -10.704 -2.555 8.287 1.00 95.06 130 ASP A N 1
ATOM 965 C CA . ASP A 1 130 ? -9.700 -3.188 9.130 1.00 95.06 130 ASP A CA 1
ATOM 966 C C . A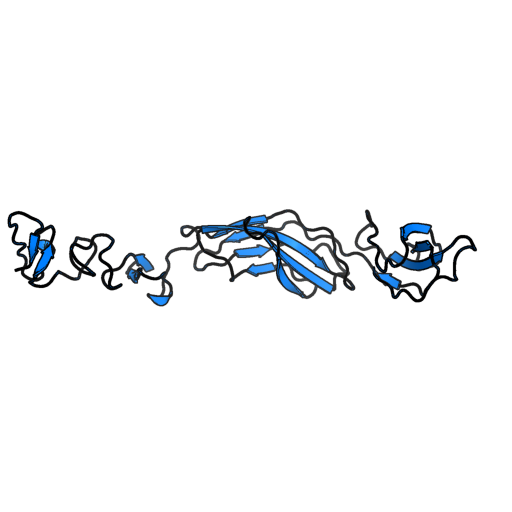SP A 1 130 ? -10.308 -3.613 10.469 1.00 95.06 130 ASP A C 1
ATOM 968 O O . ASP A 1 130 ? -10.362 -2.828 11.409 1.00 95.06 130 ASP A O 1
ATOM 972 N N . ALA A 1 131 ? -10.751 -4.869 10.552 1.00 90.38 131 ALA A N 1
ATOM 973 C CA . ALA A 1 131 ? -11.301 -5.478 11.769 1.00 90.38 131 ALA A CA 1
ATOM 974 C C . ALA A 1 131 ? -10.230 -6.158 12.651 1.00 90.38 131 ALA A C 1
ATOM 976 O O . ALA A 1 131 ? -10.544 -7.011 13.477 1.00 90.38 131 ALA A O 1
ATOM 977 N N . SER A 1 132 ? -8.946 -5.860 12.423 1.00 87.00 132 SER A N 1
ATOM 978 C CA . SER A 1 132 ? -7.816 -6.442 13.167 1.00 87.00 132 SER A CA 1
ATOM 979 C C . SER A 1 132 ? -7.125 -5.430 14.084 1.00 87.00 132 SER A C 1
ATOM 981 O O . SER A 1 132 ? -5.950 -5.594 14.428 1.00 87.00 132 SER A O 1
ATOM 983 N N . VAL A 1 133 ? -7.824 -4.342 14.402 1.00 87.12 133 VAL A N 1
ATOM 984 C CA . VAL A 1 133 ? -7.323 -3.229 15.211 1.00 87.12 133 VAL A CA 1
ATOM 985 C C . VAL A 1 133 ? -7.531 -3.516 16.696 1.00 87.12 133 VAL A C 1
ATOM 987 O O . VAL A 1 133 ? -8.487 -4.180 17.086 1.00 87.12 133 VAL A O 1
ATOM 990 N N . GLY A 1 134 ? -6.604 -3.048 17.526 1.00 77.38 134 GLY A N 1
ATOM 991 C CA . GLY A 1 134 ? -6.703 -3.116 18.979 1.00 77.38 134 GLY A CA 1
ATOM 992 C C . GLY A 1 134 ? -7.322 -1.853 19.574 1.00 77.38 134 GLY A C 1
ATOM 993 O O . GLY A 1 134 ? -7.238 -0.769 18.993 1.00 77.38 134 GLY A O 1
ATOM 994 N N . ASN A 1 135 ? -7.897 -1.999 20.768 1.00 75.94 135 ASN A N 1
ATOM 995 C CA . ASN A 1 135 ? -8.456 -0.892 21.538 1.00 75.94 135 ASN A CA 1
ATOM 996 C C . ASN A 1 135 ? -7.362 0.099 21.963 1.00 75.94 135 ASN A C 1
ATOM 998 O O . ASN A 1 135 ? -6.220 -0.284 22.235 1.00 75.94 135 ASN A O 1
ATOM 1002 N N . ASN A 1 136 ? -7.734 1.378 22.054 1.00 74.94 136 ASN A N 1
ATOM 1003 C CA . ASN A 1 136 ? -6.898 2.478 22.537 1.00 74.94 136 ASN A CA 1
ATOM 1004 C C . ASN A 1 136 ? -5.529 2.552 21.832 1.00 74.94 136 ASN A C 1
ATOM 1006 O O . ASN A 1 136 ? -4.498 2.829 22.449 1.00 74.94 136 ASN A O 1
ATOM 1010 N N . THR A 1 137 ? -5.526 2.227 20.537 1.00 81.12 137 THR A N 1
ATOM 1011 C CA . THR A 1 137 ? -4.347 2.269 19.675 1.00 81.12 137 THR A CA 1
ATOM 1012 C C . THR A 1 137 ? -4.643 3.178 18.493 1.00 81.12 137 THR A C 1
ATOM 1014 O O . THR A 1 137 ? -5.627 2.991 17.773 1.00 81.12 137 THR A O 1
ATOM 1017 N N . THR A 1 138 ? -3.790 4.183 18.300 1.00 89.38 138 THR A N 1
ATOM 1018 C CA . THR A 1 138 ? -3.832 5.030 17.108 1.00 89.38 138 THR A CA 1
ATOM 1019 C C . THR A 1 138 ? -3.133 4.306 15.971 1.00 89.38 138 THR A C 1
ATOM 1021 O O . THR A 1 138 ? -1.975 3.915 16.102 1.00 89.38 138 THR A O 1
ATOM 1024 N N . TYR A 1 139 ? -3.828 4.165 14.849 1.00 92.56 139 TYR A N 1
ATOM 1025 C CA . TYR A 1 139 ? -3.279 3.588 13.633 1.00 92.56 139 TYR A CA 1
ATOM 1026 C C . TYR A 1 139 ? -3.173 4.646 12.543 1.00 92.56 139 TYR A C 1
ATOM 1028 O O . TYR A 1 139 ? -4.092 5.441 12.334 1.00 92.56 139 TYR A O 1
ATOM 1036 N N . GLU A 1 140 ? -2.064 4.615 11.812 1.00 97.19 140 GLU A N 1
ATOM 1037 C CA . GLU A 1 140 ? -1.868 5.384 10.589 1.00 97.19 140 GLU A CA 1
ATOM 1038 C C . GLU A 1 140 ? -1.972 4.470 9.370 1.00 97.19 140 GLU A C 1
ATOM 1040 O O . GLU A 1 140 ? -1.346 3.410 9.300 1.00 97.19 140 GLU A O 1
ATOM 1045 N N . TYR A 1 141 ? -2.742 4.904 8.379 1.00 98.19 141 TYR A N 1
ATOM 1046 C CA . TYR A 1 141 ? -3.008 4.160 7.160 1.00 98.19 141 TYR A CA 1
ATOM 1047 C C . TYR A 1 141 ? -2.479 4.882 5.932 1.00 98.19 141 TYR A C 1
ATOM 1049 O O . TYR A 1 141 ? -2.529 6.107 5.817 1.00 98.19 141 TYR A O 1
ATOM 1057 N N . HIS A 1 142 ? -2.027 4.077 4.976 1.00 98.38 142 HIS A N 1
ATOM 1058 C CA . HIS A 1 142 ? -1.793 4.487 3.601 1.00 98.38 142 HIS A CA 1
ATOM 1059 C C . HIS A 1 142 ? -2.374 3.457 2.651 1.00 98.38 142 HIS A C 1
ATOM 1061 O O . HIS A 1 142 ? -2.337 2.257 2.924 1.00 98.38 142 HIS A O 1
ATOM 1067 N N . VAL A 1 143 ? -2.784 3.917 1.477 1.00 98.62 143 VAL A N 1
ATOM 1068 C CA . VAL A 1 143 ? -3.175 3.043 0.375 1.00 98.62 143 VAL A CA 1
ATOM 1069 C C . VAL A 1 143 ? -2.281 3.334 -0.826 1.00 98.62 143 VAL A C 1
ATOM 1071 O O . VAL A 1 143 ? -1.905 4.480 -1.073 1.00 98.62 143 VAL A O 1
ATOM 1074 N N . ARG A 1 144 ? -1.889 2.299 -1.567 1.00 98.06 144 ARG A N 1
ATOM 1075 C CA . ARG A 1 144 ? -1.177 2.443 -2.847 1.00 98.06 144 ARG A CA 1
ATOM 1076 C C . ARG A 1 144 ? -1.782 1.525 -3.896 1.00 98.06 144 ARG A C 1
ATOM 1078 O O . ARG A 1 144 ? -2.178 0.406 -3.573 1.00 98.06 144 ARG A O 1
ATOM 1085 N N . ALA A 1 145 ? -1.838 1.990 -5.136 1.00 98.12 145 ALA A N 1
ATOM 1086 C CA . ALA A 1 145 ? -2.249 1.177 -6.2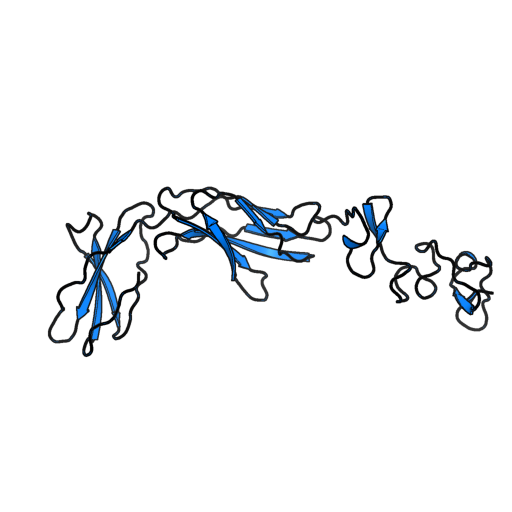70 1.00 98.12 145 ALA A CA 1
ATOM 1087 C C . ALA A 1 145 ? -1.101 0.250 -6.699 1.00 98.12 145 ALA A C 1
ATOM 1089 O O . ALA A 1 145 ? 0.078 0.580 -6.523 1.00 98.12 145 ALA A O 1
ATOM 1090 N N . LYS A 1 146 ? -1.438 -0.909 -7.266 1.00 96.12 146 LYS A N 1
ATOM 1091 C CA . LYS A 1 146 ? -0.479 -1.915 -7.740 1.00 96.12 146 LYS A CA 1
ATOM 1092 C C . LYS A 1 146 ? -0.666 -2.190 -9.230 1.00 96.12 146 LYS A C 1
ATOM 1094 O O . LYS A 1 146 ? -1.794 -2.207 -9.715 1.00 96.12 146 LYS A O 1
ATOM 1099 N N . LYS A 1 147 ? 0.429 -2.448 -9.942 1.00 94.69 147 LYS A N 1
ATOM 1100 C CA . LYS A 1 147 ? 0.411 -2.821 -11.362 1.00 94.69 147 LYS A CA 1
ATOM 1101 C C . LYS A 1 147 ? 1.636 -3.641 -11.727 1.00 94.69 147 LYS A C 1
ATOM 1103 O O . LYS A 1 147 ? 2.745 -3.169 -11.497 1.00 94.69 147 LYS A O 1
ATOM 1108 N N . ASP A 1 148 ? 1.450 -4.840 -12.277 1.00 90.62 148 ASP A N 1
ATOM 1109 C CA . ASP A 1 148 ? 2.537 -5.687 -12.801 1.00 90.62 148 ASP A CA 1
ATOM 1110 C C . ASP A 1 148 ? 3.709 -5.879 -11.801 1.00 90.62 148 ASP A C 1
ATOM 1112 O O . ASP A 1 148 ? 4.883 -5.919 -12.165 1.00 90.62 148 ASP A O 1
ATOM 1116 N N . GLY A 1 149 ? 3.404 -5.939 -10.496 1.00 85.12 149 GLY A N 1
ATOM 1117 C CA . GLY A 1 149 ? 4.396 -6.042 -9.410 1.00 85.12 149 GLY A CA 1
ATOM 1118 C C . GLY A 1 149 ? 5.059 -4.721 -8.980 1.00 85.12 149 GLY A C 1
ATOM 1119 O O . GLY A 1 149 ? 5.837 -4.711 -8.026 1.00 85.12 149 GLY A O 1
ATOM 1120 N N . GLY A 1 150 ? 4.754 -3.608 -9.648 1.00 89.19 150 GLY A N 1
ATOM 1121 C CA . GLY A 1 150 ? 5.077 -2.244 -9.234 1.00 89.19 150 GLY A CA 1
ATOM 1122 C C . GLY A 1 150 ? 3.955 -1.576 -8.432 1.00 89.19 150 GLY A C 1
ATOM 1123 O O . GLY A 1 150 ? 2.835 -2.083 -8.343 1.00 89.19 150 GLY A O 1
ATOM 1124 N N . PHE A 1 151 ? 4.262 -0.409 -7.861 1.00 93.56 151 PHE A N 1
ATOM 1125 C CA . PHE A 1 151 ? 3.340 0.357 -7.022 1.00 93.56 151 PHE A CA 1
ATOM 1126 C C . PHE A 1 151 ? 3.331 1.837 -7.401 1.00 93.56 151 PHE A C 1
ATOM 1128 O O . PHE A 1 151 ? 4.356 2.369 -7.835 1.00 93.56 151 PHE A O 1
ATOM 1135 N N . SER A 1 152 ? 2.197 2.499 -7.176 1.00 94.81 152 SER A N 1
ATOM 1136 C CA . SER A 1 152 ? 2.127 3.959 -7.142 1.00 94.81 152 SER A CA 1
ATOM 1137 C C . SER A 1 152 ? 2.866 4.520 -5.920 1.00 94.81 152 SER A C 1
ATOM 1139 O O . SER A 1 152 ? 3.219 3.790 -4.982 1.00 94.81 152 SER A O 1
ATOM 1141 N N . ASP A 1 153 ? 3.002 5.846 -5.875 1.00 93.94 153 ASP A N 1
ATOM 1142 C CA . ASP A 1 153 ? 3.183 6.538 -4.600 1.00 93.94 153 ASP A CA 1
ATOM 1143 C C . ASP A 1 153 ? 2.024 6.204 -3.645 1.00 93.94 153 ASP A C 1
ATOM 1145 O O . ASP A 1 153 ? 0.942 5.764 -4.053 1.00 93.94 153 ASP A O 1
ATOM 1149 N N . ARG A 1 154 ? 2.257 6.381 -2.346 1.00 96.44 154 ARG A N 1
ATOM 1150 C CA . ARG A 1 154 ? 1.210 6.205 -1.337 1.00 96.44 154 ARG A CA 1
ATOM 1151 C C . ARG A 1 154 ? 0.254 7.395 -1.361 1.00 96.44 154 ARG A C 1
ATOM 1153 O O . ARG A 1 154 ? 0.677 8.512 -1.653 1.00 96.44 154 ARG A O 1
ATOM 1160 N N . SER A 1 155 ? -0.990 7.153 -0.963 1.00 98.00 155 SER A N 1
ATOM 1161 C CA . SER A 1 155 ? -1.892 8.213 -0.523 1.00 98.00 155 SER A CA 1
ATOM 1162 C C . SER A 1 155 ? -1.270 9.023 0.616 1.00 98.00 155 SER A C 1
ATOM 1164 O O . SER A 1 155 ? -0.315 8.597 1.286 1.00 98.00 155 SER A O 1
ATOM 1166 N N . GLU A 1 156 ? -1.888 10.160 0.905 1.00 97.50 156 GLU A N 1
ATOM 1167 C CA . GLU A 1 156 ? -1.751 10.824 2.191 1.00 97.50 156 GLU A CA 1
ATOM 1168 C C . GLU A 1 156 ? -2.032 9.870 3.365 1.00 97.50 156 GLU A C 1
ATOM 1170 O O . GLU A 1 156 ? -2.666 8.820 3.208 1.00 97.50 156 GLU A O 1
ATOM 1175 N N . VAL A 1 157 ? -1.513 10.239 4.537 1.00 97.44 157 VAL A N 1
ATOM 1176 C CA . VAL A 1 157 ? -1.772 9.524 5.789 1.00 97.44 157 VAL A CA 1
ATOM 1177 C C . VAL A 1 157 ? -3.212 9.794 6.213 1.00 97.44 157 VAL A C 1
ATOM 1179 O O . VAL A 1 157 ? -3.620 10.955 6.269 1.00 97.44 157 VAL A O 1
ATOM 1182 N N . ALA A 1 158 ? -3.936 8.747 6.593 1.00 97.56 158 ALA A N 1
ATOM 1183 C CA . ALA A 1 158 ? -5.130 8.877 7.418 1.00 97.56 158 ALA A CA 1
ATOM 1184 C C . ALA A 1 158 ? -4.876 8.228 8.775 1.00 97.56 158 ALA A C 1
ATOM 1186 O O . ALA A 1 158 ? -4.377 7.106 8.832 1.00 97.56 158 ALA A O 1
ATOM 1187 N N . SER A 1 159 ? -5.214 8.922 9.857 1.00 94.62 159 SER A N 1
ATOM 1188 C CA . SER A 1 159 ? -5.117 8.383 11.207 1.00 94.62 159 SER A CA 1
ATOM 1189 C C . SER A 1 159 ? -6.502 8.181 11.798 1.00 94.62 159 SER A C 1
ATOM 1191 O O . SER A 1 159 ? -7.408 8.989 11.593 1.00 94.62 159 SER A O 1
ATOM 1193 N N . ALA A 1 160 ? -6.656 7.092 12.535 1.00 91.69 160 ALA A N 1
ATOM 1194 C CA . ALA A 1 160 ? -7.811 6.870 13.381 1.00 91.69 160 ALA A CA 1
ATOM 1195 C C . ALA A 1 160 ? -7.369 6.105 14.622 1.00 91.69 160 ALA A C 1
ATOM 1197 O O . ALA A 1 160 ? -6.501 5.232 14.569 1.00 91.69 160 ALA A O 1
ATOM 1198 N N . GLU A 1 161 ? -7.979 6.452 15.741 1.00 86.00 161 GLU A N 1
ATOM 1199 C CA . GLU A 1 161 ? -7.844 5.727 16.989 1.00 86.00 161 GLU A CA 1
ATOM 1200 C C . GLU A 1 161 ? -9.181 5.035 17.245 1.00 86.00 161 GLU A C 1
ATOM 1202 O O . GLU A 1 161 ? -10.211 5.702 17.292 1.00 86.00 161 GLU A O 1
ATOM 1207 N N . CYS A 1 162 ? -9.187 3.708 17.402 1.00 69.75 162 CYS A N 1
ATOM 1208 C CA . CYS A 1 162 ? -10.320 3.055 18.069 1.00 69.75 162 CYS A CA 1
ATOM 1209 C C . CYS A 1 162 ? -10.112 3.294 19.563 1.00 69.75 162 CYS A C 1
ATOM 1211 O O . CYS A 1 162 ? -9.495 2.489 20.261 1.00 69.75 162 CYS A O 1
ATOM 1213 N N . VAL A 1 163 ? -10.532 4.460 20.054 1.00 63.72 163 VAL A N 1
ATOM 1214 C CA . VAL A 1 163 ? -10.628 4.695 21.497 1.00 63.72 163 VAL A CA 1
ATOM 1215 C C . VAL A 1 163 ? -11.795 3.875 22.028 1.00 63.72 163 VAL A C 1
ATOM 1217 O O . VAL A 1 163 ? -12.835 3.811 21.387 1.00 63.72 163 VAL A O 1
ATOM 1220 N N . ALA A 1 164 ? -11.690 3.317 23.231 1.00 50.94 164 ALA A N 1
ATOM 1221 C CA . ALA A 1 164 ? -12.792 2.596 23.888 1.00 50.94 164 ALA A CA 1
ATOM 1222 C C . ALA A 1 164 ? -14.067 3.451 24.141 1.00 50.94 164 ALA A C 1
ATOM 1224 O O . ALA A 1 164 ? -15.041 2.968 24.711 1.00 50.94 164 ALA A O 1
ATOM 1225 N N . ALA A 1 165 ? -14.049 4.739 23.775 1.00 46.62 165 ALA A N 1
ATOM 1226 C CA . ALA A 1 165 ? -15.194 5.649 23.795 1.00 46.62 165 ALA A CA 1
ATOM 1227 C C . ALA A 1 165 ? -15.874 5.812 22.418 1.00 46.62 165 ALA A C 1
ATOM 1229 O O . ALA A 1 165 ? -17.073 6.072 22.375 1.00 46.62 165 ALA A O 1
ATOM 1230 N N . ASP A 1 166 ? -15.122 5.645 21.325 1.00 44.25 166 ASP A N 1
ATOM 1231 C CA . ASP A 1 166 ? -15.613 5.621 19.940 1.00 44.25 166 ASP A CA 1
ATOM 1232 C C . ASP A 1 166 ? -15.847 4.185 19.481 1.00 44.25 166 ASP A C 1
ATOM 1234 O O . ASP A 1 166 ? -16.622 3.994 18.571 1.00 44.25 166 ASP A O 1
ATOM 1238 N N . CYS A 1 167 ? -15.249 3.197 20.146 1.00 42.34 167 CYS A N 1
ATOM 1239 C CA . CYS A 1 167 ? -15.670 1.809 20.191 1.00 42.34 167 CYS A CA 1
ATOM 1240 C C . CYS A 1 167 ? -16.552 1.664 21.453 1.00 42.34 167 CYS A C 1
ATOM 1242 O O . CYS A 1 167 ? -15.971 1.461 22.521 1.00 42.34 167 CYS A O 1
ATOM 1244 N N . PRO A 1 168 ? -17.897 1.858 21.453 1.00 45.31 168 PRO A N 1
ATOM 1245 C CA . PRO A 1 168 ? -18.653 1.663 22.661 1.00 45.31 168 PRO A CA 1
ATOM 1246 C C . PRO A 1 168 ? -18.477 0.200 23.051 1.00 45.31 168 PRO A C 1
ATOM 1248 O O . PRO A 1 168 ? -18.689 -0.719 22.266 1.00 45.31 168 PRO A O 1
ATOM 1251 N N . THR A 1 169 ? -18.086 0.017 24.300 1.00 57.50 169 THR A N 1
ATOM 1252 C CA . THR A 1 169 ? -18.785 -0.727 25.358 1.00 57.50 169 THR A CA 1
ATOM 1253 C C . THR A 1 169 ? -20.189 -1.307 25.071 1.00 57.50 169 THR A C 1
ATOM 1255 O O . THR A 1 169 ? -20.741 -1.906 25.987 1.00 57.50 169 THR A O 1
ATOM 1258 N N . SER A 1 170 ? -20.778 -1.197 23.873 1.00 58.50 170 SER A N 1
ATOM 1259 C CA . SER A 1 170 ? -22.022 -1.849 23.507 1.00 58.50 170 SER A CA 1
ATOM 1260 C C . SER A 1 170 ? -21.800 -3.339 23.312 1.00 58.50 170 SER A C 1
ATOM 1262 O O . SER A 1 170 ? -21.050 -3.816 22.469 1.00 58.50 170 SER A O 1
ATOM 1264 N N . CYS A 1 171 ? -22.430 -4.085 24.197 1.00 66.38 171 CYS A N 1
ATOM 1265 C CA . CYS A 1 171 ? -22.325 -5.521 24.290 1.00 66.38 171 CYS A CA 1
ATOM 1266 C C . CYS A 1 171 ? -23.717 -6.094 24.038 1.00 66.38 171 CYS A C 1
ATOM 1268 O O . CYS A 1 171 ? -24.708 -5.596 24.564 1.00 66.38 171 CYS A O 1
ATOM 1270 N N . ASN A 1 172 ? -23.813 -7.139 23.224 1.00 65.44 172 ASN A N 1
ATOM 1271 C CA . ASN A 1 172 ? -25.015 -7.967 23.109 1.00 65.44 172 ASN A CA 1
ATOM 1272 C C . ASN A 1 172 ? -24.919 -9.202 24.026 1.00 65.44 172 ASN A C 1
ATOM 1274 O O . ASN A 1 172 ? -25.897 -9.932 24.208 1.00 65.44 172 ASN A O 1
ATOM 1278 N N . GLY A 1 173 ? -23.747 -9.420 24.632 1.00 58.91 173 GLY A N 1
ATOM 1279 C CA . GLY A 1 173 ? -23.497 -10.361 25.714 1.00 58.91 173 GLY A CA 1
ATOM 1280 C C . GLY A 1 173 ? -22.108 -10.176 26.337 1.00 58.91 173 GLY A C 1
ATOM 1281 O O . GLY A 1 173 ? -21.280 -9.420 25.850 1.00 58.91 173 GLY A O 1
ATOM 1282 N N . ASN A 1 174 ? -21.830 -10.896 27.427 1.00 61.84 174 ASN A N 1
ATOM 1283 C CA . ASN A 1 174 ? -20.578 -10.752 28.192 1.00 61.84 174 ASN A CA 1
ATOM 1284 C C . ASN A 1 174 ? -19.306 -11.124 27.410 1.00 61.84 174 ASN A C 1
ATOM 1286 O O . ASN A 1 174 ? -18.219 -10.757 27.831 1.00 61.84 174 ASN A O 1
ATOM 1290 N N . LEU A 1 175 ? -19.426 -11.873 26.308 1.00 62.53 175 LEU A N 1
ATOM 1291 C CA . LEU A 1 175 ? -18.284 -12.246 25.464 1.00 62.53 175 LEU A CA 1
ATOM 1292 C C . LEU A 1 175 ? -17.792 -11.078 24.592 1.00 62.53 175 LEU A C 1
ATOM 1294 O O . LEU A 1 175 ? -16.707 -11.162 24.026 1.00 62.53 175 LEU A O 1
ATOM 1298 N N . ASP A 1 176 ? -18.595 -10.017 24.505 1.00 64.50 176 ASP A N 1
ATOM 1299 C CA . ASP A 1 176 ? -18.270 -8.775 23.806 1.00 64.50 176 ASP A CA 1
ATOM 1300 C C . ASP A 1 176 ? -17.478 -7.808 24.713 1.00 64.50 176 ASP A C 1
ATOM 1302 O O . ASP A 1 176 ? -17.062 -6.743 24.268 1.00 64.50 176 ASP A O 1
ATOM 1306 N N . CYS A 1 177 ? -17.267 -8.173 25.985 1.00 66.50 177 CYS A N 1
ATOM 1307 C CA . CYS A 1 177 ? -16.515 -7.401 26.967 1.00 66.50 177 CYS A CA 1
ATOM 1308 C C . CYS A 1 177 ? -15.141 -8.037 27.239 1.00 66.50 177 CYS A C 1
ATOM 1310 O O . CYS A 1 177 ? -15.001 -9.263 27.240 1.00 66.50 177 CYS A O 1
ATOM 1312 N N . ASP A 1 178 ? -14.130 -7.202 27.500 1.00 66.81 178 ASP A N 1
ATOM 1313 C CA . ASP A 1 178 ? -12.804 -7.658 27.931 1.00 66.81 178 ASP A CA 1
ATOM 1314 C C . ASP A 1 178 ? -12.892 -8.492 29.229 1.00 66.81 178 ASP A C 1
ATOM 1316 O O . ASP A 1 178 ? -13.846 -8.389 30.005 1.00 66.81 178 ASP A O 1
ATOM 1320 N N . LEU A 1 179 ? -11.887 -9.340 29.483 1.00 55.72 179 LEU A N 1
ATOM 1321 C CA . LEU A 1 179 ? -11.826 -10.155 30.704 1.00 55.72 179 LEU A CA 1
ATOM 1322 C C . LEU A 1 179 ? -11.927 -9.262 31.954 1.00 55.72 179 LEU A C 1
ATOM 1324 O O . LEU A 1 179 ? -11.147 -8.322 32.097 1.00 55.72 179 LEU A O 1
ATOM 1328 N N . GLY A 1 180 ? -12.878 -9.570 32.843 1.00 51.34 180 GLY A N 1
ATOM 1329 C CA . GLY A 1 180 ? -13.177 -8.742 34.018 1.00 51.34 180 GLY A CA 1
ATOM 1330 C C . GLY A 1 180 ? -14.231 -7.656 33.768 1.00 51.34 180 GLY A C 1
ATOM 1331 O O . GLY A 1 180 ? -14.278 -6.674 34.502 1.00 51.34 180 GLY A O 1
ATOM 1332 N N . PHE A 1 181 ? -15.076 -7.808 32.742 1.00 65.31 181 PHE A N 1
ATOM 1333 C CA . PHE A 1 181 ? -16.231 -6.947 32.477 1.00 65.31 181 PHE A CA 1
ATOM 1334 C C . PHE A 1 181 ? -17.445 -7.786 32.028 1.00 65.31 181 PHE A C 1
ATOM 1336 O O . PHE A 1 181 ? -17.309 -8.805 31.352 1.00 65.31 181 PHE A O 1
ATOM 1343 N N . ILE A 1 182 ? -18.654 -7.373 32.413 1.00 65.94 182 ILE A N 1
ATOM 1344 C CA . ILE A 1 182 ? -19.937 -7.968 32.016 1.00 65.94 182 ILE A CA 1
ATOM 1345 C C . ILE A 1 182 ? -20.791 -6.951 31.272 1.00 65.94 182 ILE A C 1
ATOM 1347 O O . ILE A 1 182 ? -20.648 -5.746 31.451 1.00 65.94 182 ILE A O 1
ATOM 1351 N N . CYS A 1 183 ? -21.736 -7.437 30.478 1.00 66.12 183 CYS A N 1
ATOM 1352 C CA . CYS A 1 183 ? -22.650 -6.575 29.761 1.00 66.12 183 CYS A CA 1
ATOM 1353 C C . CYS A 1 183 ? -23.784 -6.063 30.661 1.00 66.12 183 CYS A C 1
ATOM 1355 O O . CYS A 1 183 ? -24.620 -6.840 31.127 1.00 66.12 183 CYS A O 1
ATOM 1357 N N . GLY A 1 184 ? -23.811 -4.755 30.914 1.00 68.06 184 GLY A N 1
ATOM 1358 C CA . GLY A 1 184 ? -24.830 -4.073 31.709 1.00 68.06 184 GLY A CA 1
ATOM 1359 C C . GLY A 1 184 ? -26.176 -3.905 30.983 1.00 68.06 184 GLY A C 1
ATOM 1360 O O . GLY A 1 184 ? -26.252 -4.040 29.762 1.00 68.06 184 GLY A O 1
ATOM 1361 N N . PRO A 1 185 ? -27.258 -3.566 31.711 1.00 55.69 185 PRO A N 1
ATOM 1362 C CA . PRO A 1 185 ? -28.613 -3.420 31.156 1.00 55.69 185 PRO A CA 1
ATOM 1363 C C . PRO A 1 185 ? -28.750 -2.280 30.136 1.00 55.69 185 PRO A C 1
ATOM 1365 O O . PRO A 1 185 ? -29.651 -2.312 29.299 1.00 55.69 185 PRO A O 1
ATOM 1368 N N . ASP A 1 186 ? -27.835 -1.312 30.173 1.00 67.12 186 ASP A N 1
ATOM 1369 C CA . ASP A 1 186 ? -27.740 -0.230 29.193 1.00 67.12 186 ASP A CA 1
ATOM 1370 C C . ASP A 1 186 ? -26.934 -0.636 27.943 1.00 67.12 186 ASP A C 1
ATOM 1372 O O . ASP A 1 186 ? -26.622 0.217 27.118 1.00 67.12 186 ASP A O 1
ATOM 1376 N N . HIS A 1 187 ? -26.626 -1.935 27.789 1.00 68.31 187 HIS A N 1
ATOM 1377 C CA . HIS A 1 187 ? -25.669 -2.477 26.819 1.00 68.31 187 HIS A CA 1
ATOM 1378 C C . HIS A 1 187 ? -24.337 -1.738 26.946 1.00 68.31 187 HIS A C 1
ATOM 1380 O O . HIS A 1 187 ? -23.880 -1.111 26.006 1.00 68.31 187 HIS A O 1
ATOM 1386 N N . LEU A 1 188 ? -23.763 -1.741 28.149 1.00 63.91 188 LEU A N 1
ATOM 1387 C CA . LEU A 1 188 ? -22.463 -1.140 28.450 1.00 63.91 188 LEU A CA 1
ATOM 1388 C C . LEU A 1 188 ? -21.616 -2.157 29.219 1.00 63.91 188 LEU A C 1
ATOM 1390 O O . LEU A 1 188 ? -22.095 -2.697 30.214 1.00 63.91 188 LEU A O 1
ATOM 1394 N N . CYS A 1 189 ? -20.380 -2.428 28.801 1.00 66.25 189 CYS A N 1
ATOM 1395 C CA . CYS A 1 189 ? -19.457 -3.270 29.566 1.00 66.25 189 CYS A CA 1
ATOM 1396 C C . CYS A 1 189 ? -19.109 -2.614 30.917 1.00 66.25 189 CYS A C 1
ATOM 1398 O O . CYS A 1 189 ? -18.516 -1.537 30.956 1.00 66.25 189 CYS A O 1
ATOM 1400 N N . VAL A 1 190 ? -19.472 -3.270 32.022 1.00 64.69 190 VAL A N 1
ATOM 1401 C CA . VAL A 1 190 ? -19.238 -2.836 33.410 1.00 64.69 190 VAL A CA 1
ATOM 1402 C C . VAL A 1 190 ? -18.389 -3.872 34.164 1.00 64.69 190 VAL A C 1
ATOM 1404 O O . VAL A 1 190 ? -18.545 -5.062 33.900 1.00 64.69 190 VAL A O 1
ATOM 1407 N N . PRO A 1 191 ? -17.508 -3.487 35.102 1.00 56.31 191 PRO A N 1
ATOM 1408 C CA . PRO A 1 191 ? -16.808 -4.441 35.980 1.00 56.31 191 PRO A CA 1
ATOM 1409 C C . PRO A 1 191 ? -17.851 -5.192 36.839 1.00 56.31 191 PRO A C 1
ATOM 1411 O O . PRO A 1 191 ? -18.754 -4.566 37.383 1.00 56.31 191 PRO A O 1
ATOM 1414 N N . HIS A 1 192 ? -18.003 -6.516 36.755 1.00 62.84 192 HIS A N 1
ATOM 1415 C CA . HIS A 1 192 ? -17.210 -7.579 37.378 1.00 62.84 192 HIS A CA 1
ATOM 1416 C C . HIS A 1 192 ? -17.497 -7.757 38.866 1.00 62.84 192 HIS A C 1
ATOM 1418 O O . HIS A 1 192 ? -16.898 -7.131 39.714 1.00 62.84 192 HIS A O 1
ATOM 1424 N N . CYS A 1 193 ? -18.376 -8.718 39.126 1.00 64.38 193 CYS A N 1
ATOM 1425 C CA . CYS A 1 193 ? -18.677 -9.299 40.431 1.00 64.38 193 CYS A CA 1
ATOM 1426 C C . CYS A 1 193 ? -18.531 -10.829 40.365 1.00 64.38 193 CYS A C 1
ATOM 1428 O O . CYS A 1 193 ? -19.385 -11.540 40.897 1.00 64.38 193 CYS A O 1
ATOM 1430 N N . ALA A 1 194 ? -17.611 -11.339 39.530 1.00 64.25 194 ALA A N 1
ATOM 1431 C CA . ALA A 1 194 ? -17.496 -12.767 39.200 1.00 64.25 194 ALA A CA 1
ATOM 1432 C C . ALA A 1 194 ? -16.202 -13.183 38.451 1.00 64.25 194 ALA A C 1
ATOM 1434 O O . ALA A 1 194 ? -16.209 -14.244 37.818 1.00 64.25 194 ALA A O 1
ATOM 1435 N N . ASP A 1 195 ? -15.133 -12.381 38.418 1.00 63.19 195 ASP A N 1
ATOM 1436 C CA . ASP A 1 195 ? -13.895 -12.761 37.707 1.00 63.19 195 ASP A CA 1
ATOM 1437 C C . ASP A 1 195 ? -12.890 -13.549 38.566 1.00 63.19 195 ASP A C 1
ATOM 1439 O O . ASP A 1 195 ? -11.912 -14.086 38.036 1.00 63.19 195 ASP A O 1
ATOM 1443 N N . GLY A 1 196 ? -13.141 -13.682 39.868 1.00 70.38 196 GLY A N 1
ATOM 1444 C CA . GLY A 1 196 ? -12.257 -14.372 40.802 1.00 70.38 196 GLY A CA 1
ATOM 1445 C C . GLY A 1 196 ? -11.173 -13.488 41.420 1.00 70.38 196 GLY A C 1
ATOM 1446 O O . GLY A 1 196 ? -10.310 -14.009 42.136 1.00 70.38 196 GLY A O 1
ATOM 1447 N N . VAL A 1 197 ? -11.200 -12.178 41.179 1.00 69.12 197 VAL A N 1
ATOM 1448 C CA . VAL A 1 197 ? -10.316 -11.170 41.767 1.00 69.12 197 VAL A CA 1
ATOM 1449 C C . VAL A 1 197 ? -11.152 -10.137 42.513 1.00 69.12 197 VAL A C 1
ATOM 1451 O O . VAL A 1 197 ? -12.157 -9.675 42.006 1.00 69.12 197 VAL A O 1
ATOM 1454 N N . GLN A 1 198 ? -10.710 -9.724 43.706 1.00 77.38 198 GLN A N 1
ATOM 1455 C CA . GLN A 1 198 ? -11.337 -8.598 44.399 1.00 77.38 198 GLN A CA 1
ATOM 1456 C C . GLN A 1 198 ? -10.968 -7.284 43.704 1.00 77.38 198 GLN A C 1
ATOM 1458 O O . GLN A 1 198 ? -9.851 -6.788 43.902 1.00 77.38 198 GLN A O 1
ATOM 1463 N N . ASN A 1 199 ? -11.863 -6.715 42.897 1.00 68.25 199 ASN A N 1
ATOM 1464 C CA . ASN A 1 199 ? -11.629 -5.427 42.242 1.00 68.25 199 ASN A CA 1
ATOM 1465 C C . ASN A 1 199 ? -12.910 -4.581 42.078 1.00 68.25 199 ASN A C 1
ATOM 1467 O O . ASN A 1 199 ? -13.992 -4.955 42.512 1.00 68.25 199 ASN A O 1
ATOM 1471 N N . GLY A 1 200 ? -12.766 -3.355 41.561 1.00 71.56 200 GLY A N 1
ATOM 1472 C CA . GLY A 1 200 ? -13.884 -2.407 41.479 1.00 71.56 200 GLY A CA 1
ATOM 1473 C C . GLY A 1 200 ? -14.449 -2.024 42.855 1.00 71.56 200 GLY A C 1
ATOM 1474 O O . GLY A 1 200 ? -13.692 -1.806 43.806 1.00 71.56 200 GLY A O 1
ATOM 1475 N N . GLY A 1 201 ? -15.775 -1.903 42.948 1.00 73.81 201 GLY A N 1
ATOM 1476 C CA . GLY A 1 201 ? -16.511 -1.609 44.180 1.00 73.81 201 GLY A CA 1
ATOM 1477 C C . GLY A 1 201 ? -16.681 -2.781 45.155 1.00 73.81 201 GLY A C 1
ATOM 1478 O O . GLY A 1 201 ? -17.336 -2.594 46.175 1.00 73.81 201 GLY A O 1
ATOM 1479 N N . GLU A 1 202 ? -16.115 -3.956 44.883 1.00 86.31 202 GLU A N 1
ATOM 1480 C CA . GLU A 1 202 ? -16.254 -5.159 45.709 1.00 86.31 202 GLU A CA 1
ATOM 1481 C C . GLU A 1 202 ? -15.673 -5.016 47.126 1.00 86.31 202 GLU A C 1
ATOM 1483 O O . GLU A 1 202 ? -14.537 -4.574 47.338 1.00 86.31 202 GLU A O 1
ATOM 1488 N N . SER A 1 203 ? -16.423 -5.472 48.131 1.00 87.44 203 SER A N 1
ATOM 1489 C CA . SER A 1 203 ? -15.930 -5.542 49.509 1.00 87.44 203 SER A CA 1
ATOM 1490 C C . SER A 1 203 ? -15.176 -6.840 49.827 1.00 87.44 203 SER A C 1
ATOM 1492 O O . SER A 1 203 ? -14.388 -6.844 50.772 1.00 87.44 203 SER A O 1
ATOM 1494 N N . ASP A 1 204 ? -15.369 -7.900 49.038 1.00 86.50 204 ASP A N 1
ATOM 1495 C CA . ASP A 1 204 ? -14.555 -9.129 48.972 1.00 86.50 204 ASP A CA 1
ATOM 1496 C C . ASP A 1 204 ? -14.636 -9.700 47.540 1.00 86.50 204 ASP A C 1
ATOM 1498 O O . ASP A 1 204 ? -15.482 -9.254 46.776 1.00 86.50 204 ASP A O 1
ATOM 1502 N N . VAL A 1 205 ? -13.777 -10.654 47.164 1.00 86.88 205 VAL A N 1
ATOM 1503 C CA . VAL A 1 205 ? -13.712 -11.233 45.806 1.00 86.88 205 VAL A CA 1
ATOM 1504 C C . VAL A 1 205 ? -15.112 -11.549 45.285 1.00 86.88 205 VAL A C 1
ATOM 1506 O O . VAL A 1 205 ? -15.798 -12.413 45.845 1.00 86.88 205 VAL A O 1
ATOM 1509 N N . ASP A 1 206 ? -15.510 -10.866 44.211 1.00 80.81 206 ASP A N 1
ATOM 1510 C CA . ASP A 1 206 ? -16.780 -11.070 43.519 1.00 80.81 206 ASP A C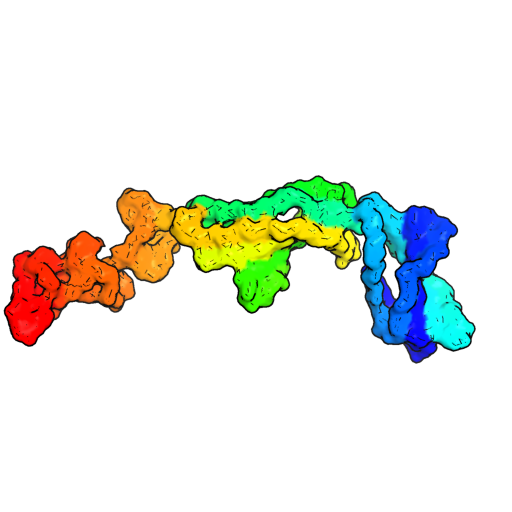A 1
ATOM 1511 C C . ASP A 1 206 ? -18.042 -10.726 44.341 1.00 80.81 206 ASP A C 1
ATOM 1513 O O . ASP A 1 206 ? -19.143 -11.200 44.036 1.00 80.81 206 ASP A O 1
ATOM 1517 N N . CYS A 1 207 ? -17.932 -9.922 45.410 1.00 86.56 207 CYS A N 1
ATOM 1518 C CA . CYS A 1 207 ? -19.084 -9.544 46.231 1.00 86.56 207 CYS A CA 1
ATOM 1519 C C . CYS A 1 207 ? -18.958 -8.211 46.988 1.00 86.56 207 CYS A C 1
ATOM 1521 O O . CYS A 1 207 ? -17.885 -7.710 47.310 1.00 86.56 207 CYS A O 1
ATOM 1523 N N . GLY A 1 208 ? -20.119 -7.675 47.364 1.00 86.06 208 GLY A N 1
ATOM 1524 C CA . GLY A 1 208 ? -20.269 -6.493 48.206 1.00 86.06 208 GLY A CA 1
ATOM 1525 C C . GLY A 1 208 ? -19.995 -5.170 47.492 1.00 86.06 208 GLY A C 1
ATOM 1526 O O . GLY A 1 208 ? -19.682 -5.131 46.309 1.00 86.06 208 GLY A O 1
ATOM 1527 N N . GLY A 1 209 ? -20.180 -4.064 48.208 1.00 82.38 209 GLY A N 1
ATOM 1528 C CA . GLY A 1 209 ? -20.218 -2.729 47.626 1.00 82.38 209 GLY A CA 1
ATOM 1529 C C . GLY A 1 209 ? -21.552 -2.376 46.976 1.00 82.38 209 GLY A C 1
ATOM 1530 O O . GLY A 1 209 ? -22.529 -3.129 47.027 1.00 82.38 209 GLY A O 1
ATOM 1531 N N . ASP A 1 210 ? -21.587 -1.190 46.371 1.00 73.56 210 ASP A N 1
ATOM 1532 C CA . ASP A 1 210 ? -22.760 -0.674 45.652 1.00 73.56 210 ASP A CA 1
ATOM 1533 C C . ASP A 1 210 ? -22.796 -1.130 44.183 1.00 73.56 210 ASP A C 1
ATOM 1535 O O . ASP A 1 210 ? -23.848 -1.083 43.545 1.00 73.56 210 ASP A O 1
ATOM 1539 N N . GLU A 1 211 ? -21.659 -1.593 43.660 1.00 70.62 211 GLU A N 1
ATOM 1540 C CA . GLU A 1 211 ? -21.507 -2.053 42.276 1.00 70.62 211 GLU A CA 1
ATOM 1541 C C . GLU A 1 211 ? -21.860 -3.541 42.128 1.00 70.62 211 GLU A C 1
ATOM 1543 O O . GLU A 1 211 ? -22.376 -3.945 41.084 1.00 70.62 211 GLU A O 1
ATOM 1548 N N . CYS A 1 212 ? -21.705 -4.340 43.195 1.00 72.19 212 CYS A N 1
ATOM 1549 C CA . CYS A 1 212 ? -22.102 -5.744 43.193 1.00 72.19 212 CYS A CA 1
ATOM 1550 C C . CYS A 1 212 ? -23.444 -5.996 43.864 1.00 72.19 212 CYS A C 1
ATOM 1552 O O . CYS A 1 212 ? -23.635 -5.870 45.073 1.00 72.19 212 CYS A O 1
ATOM 1554 N N . ALA A 1 213 ? -24.379 -6.490 43.051 1.00 74.25 213 ALA A N 1
ATOM 1555 C CA . ALA A 1 213 ? -25.639 -7.029 43.545 1.00 74.25 213 ALA A CA 1
ATOM 1556 C C . ALA A 1 213 ? -25.425 -8.258 44.452 1.00 74.25 213 ALA A C 1
ATOM 1558 O O . ALA A 1 213 ? -26.243 -8.524 45.338 1.00 74.25 213 ALA A O 1
ATOM 1559 N N . ALA A 1 214 ? -24.337 -9.009 44.235 1.00 82.69 214 ALA A N 1
ATOM 1560 C CA . ALA A 1 214 ? -23.941 -10.121 45.085 1.00 82.69 214 ALA A CA 1
ATOM 1561 C C . ALA A 1 214 ? -23.472 -9.593 46.441 1.00 82.69 214 ALA A C 1
ATOM 1563 O O . ALA A 1 214 ? -22.488 -8.868 46.532 1.00 82.69 214 ALA A O 1
ATOM 1564 N N . ARG A 1 215 ? -24.183 -9.963 47.505 1.00 88.56 215 ARG A N 1
ATOM 1565 C CA . ARG A 1 215 ? -23.776 -9.653 48.875 1.00 88.56 215 ARG A CA 1
ATOM 1566 C C . ARG A 1 215 ? -22.845 -10.744 49.402 1.00 88.56 215 ARG A C 1
ATOM 1568 O O . ARG A 1 215 ? -23.116 -11.928 49.206 1.00 88.56 215 ARG A O 1
ATOM 1575 N N . CYS A 1 216 ? -21.792 -10.346 50.099 1.00 90.81 216 CYS A N 1
ATOM 1576 C CA . CYS A 1 216 ? -20.798 -11.231 50.684 1.00 90.81 216 CYS A CA 1
ATOM 1577 C C . CYS A 1 216 ? -21.404 -12.153 51.752 1.00 90.81 216 CYS A C 1
ATOM 1579 O O . CYS A 1 216 ? -22.248 -11.750 52.562 1.00 90.81 216 CYS A O 1
ATOM 1581 N N . VAL A 1 217 ? -20.996 -13.422 51.742 1.00 93.12 217 VAL A N 1
ATOM 1582 C CA . VAL A 1 217 ? -21.478 -14.445 52.682 1.00 93.12 217 VAL A CA 1
ATOM 1583 C C . VAL A 1 217 ? -20.737 -14.374 54.016 1.00 93.12 217 VAL A C 1
ATOM 1585 O O . VAL A 1 217 ? -19.699 -13.729 54.140 1.00 93.12 217 VAL A O 1
ATOM 1588 N N . SER A 1 218 ? -21.252 -15.053 55.043 1.00 93.44 218 SER A N 1
ATOM 1589 C CA . SER A 1 218 ? -20.623 -15.061 56.366 1.00 93.44 218 SER A CA 1
ATOM 1590 C C . SER A 1 218 ? -19.154 -15.505 56.298 1.00 93.44 218 SER A C 1
ATOM 1592 O O . SER A 1 218 ? -18.845 -16.577 55.779 1.00 93.44 218 SER A O 1
ATOM 1594 N N . GLY A 1 219 ? -18.255 -14.695 56.857 1.00 89.69 219 GLY A N 1
ATOM 1595 C CA . GLY A 1 219 ? -16.806 -14.910 56.837 1.00 89.69 219 GLY A CA 1
ATOM 1596 C C . GLY A 1 219 ? -16.049 -14.140 55.751 1.00 89.69 219 GLY A C 1
ATOM 1597 O O . GLY A 1 219 ? -14.828 -14.061 55.850 1.00 89.69 219 GLY A O 1
ATOM 1598 N N . GLN A 1 220 ? -16.745 -13.555 54.772 1.00 92.69 220 GLN A N 1
ATOM 1599 C CA . GLN A 1 220 ? -16.160 -12.647 53.783 1.00 92.69 220 GLN A CA 1
ATOM 1600 C C . GLN A 1 220 ? -16.094 -11.206 54.302 1.00 92.69 220 GLN A C 1
ATOM 1602 O O . GLN A 1 220 ? -16.784 -10.829 55.253 1.00 92.69 220 GLN A O 1
ATOM 1607 N N . THR A 1 221 ? -15.232 -10.414 53.688 1.00 91.94 221 THR A N 1
ATOM 1608 C CA . THR A 1 221 ? -14.928 -9.032 54.038 1.00 91.94 221 THR A CA 1
ATOM 1609 C C . THR A 1 221 ? -16.064 -8.097 53.619 1.00 91.94 221 THR A C 1
ATOM 1611 O O . THR A 1 221 ? -16.711 -8.272 52.589 1.00 91.94 221 THR A O 1
ATOM 1614 N N . CYS A 1 222 ? -16.334 -7.090 54.444 1.00 92.00 222 CYS A N 1
ATOM 1615 C CA . CYS A 1 222 ? -17.344 -6.070 54.191 1.00 92.00 222 CYS A CA 1
ATOM 1616 C C . CYS A 1 222 ? -16.881 -4.692 54.648 1.00 92.00 222 CYS A C 1
ATOM 1618 O O . CYS A 1 222 ? -16.112 -4.551 55.604 1.00 92.00 222 CYS A O 1
ATOM 1620 N N . SER A 1 223 ? -17.400 -3.664 53.981 1.00 90.19 223 SER A N 1
ATOM 1621 C CA . SER A 1 223 ? -17.170 -2.258 54.310 1.00 90.19 223 SER A CA 1
ATOM 1622 C C . SER A 1 223 ? -18.391 -1.643 54.987 1.00 90.19 223 SER A C 1
ATOM 1624 O O . SER A 1 223 ? -18.255 -0.872 55.939 1.00 90.19 223 SER A O 1
ATOM 1626 N N . VAL A 1 224 ? -19.593 -2.027 54.556 1.00 90.88 224 VAL A N 1
ATOM 1627 C CA . VAL A 1 224 ? -20.882 -1.662 55.153 1.00 90.88 224 VAL A CA 1
ATOM 1628 C C . VAL A 1 224 ? -21.721 -2.902 55.440 1.00 90.88 224 VAL A C 1
ATOM 1630 O O . VAL A 1 224 ? -21.614 -3.920 54.768 1.00 90.88 224 VAL A O 1
ATOM 1633 N N . SER A 1 225 ? -22.633 -2.811 56.409 1.00 90.00 225 SER A N 1
ATOM 1634 C CA . SER A 1 225 ? -23.626 -3.868 56.661 1.00 90.00 225 SER A CA 1
ATOM 1635 C C . SER A 1 225 ? -24.446 -4.239 55.425 1.00 90.00 225 SER A C 1
ATOM 1637 O O . SER A 1 225 ? -24.888 -5.379 55.313 1.00 90.00 225 SER A O 1
ATOM 1639 N N . GLY A 1 226 ? -24.624 -3.290 54.499 1.00 89.06 226 GLY A N 1
ATOM 1640 C CA . GLY A 1 226 ? -25.257 -3.532 53.208 1.00 89.06 226 GLY A CA 1
ATOM 1641 C C . GLY A 1 226 ? -24.528 -4.583 52.380 1.00 89.06 226 GLY A C 1
ATOM 1642 O O . GLY A 1 226 ? -25.202 -5.364 51.731 1.00 89.06 226 GLY A O 1
ATOM 1643 N N . ASP A 1 227 ? -23.200 -4.673 52.466 1.00 90.44 227 ASP A N 1
ATOM 1644 C CA . ASP A 1 227 ? -22.379 -5.587 51.666 1.00 90.44 227 ASP A CA 1
ATOM 1645 C C . ASP A 1 227 ? -22.635 -7.054 51.992 1.00 90.44 227 ASP A C 1
ATOM 1647 O O . ASP A 1 227 ? -22.378 -7.915 51.162 1.00 90.44 227 ASP A O 1
ATOM 1651 N N . CYS A 1 228 ? -23.165 -7.344 53.179 1.00 93.31 228 CYS A N 1
ATOM 1652 C CA . CYS A 1 228 ? -23.354 -8.697 53.674 1.00 93.31 228 CYS A CA 1
ATOM 1653 C C . CYS A 1 228 ? -24.731 -9.252 53.347 1.00 93.31 228 CYS A C 1
ATOM 1655 O O . CYS A 1 228 ? -25.749 -8.580 53.509 1.00 93.31 228 CYS A O 1
ATOM 1657 N N . ALA A 1 229 ? -24.787 -10.535 52.993 1.00 91.81 229 ALA A N 1
ATOM 1658 C CA . ALA A 1 229 ? -26.045 -11.235 52.742 1.00 91.81 229 ALA A CA 1
ATOM 1659 C C . ALA A 1 229 ? -26.947 -11.273 53.989 1.00 91.81 229 ALA A C 1
ATOM 1661 O O . ALA A 1 229 ? -28.172 -11.294 53.880 1.00 91.81 229 ALA A O 1
ATOM 1662 N N . SER A 1 230 ? -26.347 -11.239 55.179 1.00 92.00 230 SER A N 1
ATOM 1663 C CA . SER A 1 230 ? -27.054 -11.132 56.455 1.00 92.00 230 SER A CA 1
ATOM 1664 C C . SER A 1 230 ? -27.533 -9.721 56.795 1.00 92.00 230 SER A C 1
ATOM 1666 O O . SER A 1 230 ? -28.281 -9.543 57.757 1.00 92.00 230 SER A O 1
ATOM 1668 N N . GLY A 1 231 ? -27.086 -8.711 56.044 1.00 90.50 231 GLY A N 1
ATOM 1669 C CA . GLY A 1 231 ? -27.285 -7.307 56.377 1.00 90.50 231 GLY A CA 1
ATOM 1670 C C . GLY A 1 231 ? -26.496 -6.855 57.609 1.00 90.50 231 GLY A C 1
ATOM 1671 O O . GLY A 1 231 ? -26.845 -5.830 58.197 1.00 90.50 231 GLY A O 1
ATOM 1672 N N . PHE A 1 232 ? -25.483 -7.614 58.048 1.00 92.50 232 PHE A N 1
ATOM 1673 C CA . PHE A 1 232 ? -24.665 -7.272 59.209 1.00 92.50 232 PHE A CA 1
ATOM 1674 C C . PHE A 1 232 ? -23.170 -7.477 58.947 1.00 92.50 232 PHE A C 1
ATOM 1676 O O . PHE A 1 232 ? -22.698 -8.600 58.761 1.00 92.50 232 PHE A O 1
ATOM 1683 N N . CYS A 1 233 ? -22.433 -6.369 59.004 1.00 93.25 233 CYS A N 1
ATOM 1684 C CA . CYS A 1 233 ? -20.979 -6.340 58.953 1.00 93.25 233 CYS A CA 1
ATOM 1685 C C . CYS A 1 233 ? -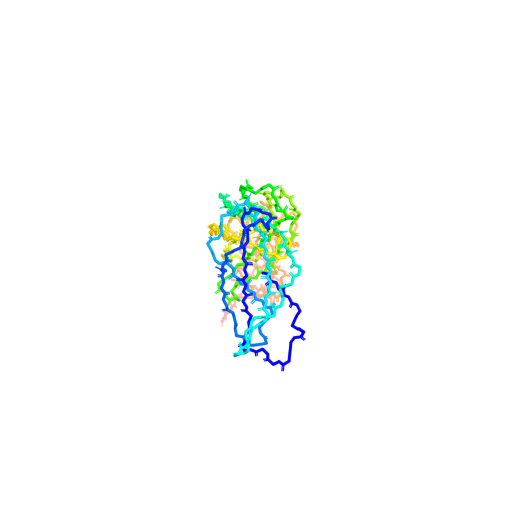20.422 -6.149 60.375 1.00 93.25 233 CYS A C 1
ATOM 1687 O O . CYS A 1 233 ? -20.759 -5.175 61.052 1.00 93.25 233 CYS A O 1
ATOM 1689 N N . ASP A 1 234 ? -19.607 -7.094 60.851 1.00 93.56 234 ASP A N 1
ATOM 1690 C CA . ASP A 1 234 ? -18.994 -7.070 62.184 1.00 93.56 234 ASP A CA 1
ATOM 1691 C C . ASP A 1 234 ? -17.635 -6.366 62.139 1.00 93.56 234 ASP A C 1
ATOM 1693 O O . ASP A 1 234 ? -16.672 -6.879 61.565 1.00 93.56 234 ASP A O 1
ATOM 1697 N N . TYR A 1 235 ? -17.555 -5.188 62.755 1.00 86.56 235 TYR A N 1
ATOM 1698 C CA . TYR A 1 235 ? -16.338 -4.381 62.812 1.00 86.56 235 TYR A CA 1
ATOM 1699 C C . TYR A 1 235 ? -15.561 -4.694 64.092 1.00 86.56 235 TYR A C 1
ATOM 1701 O O . TYR A 1 235 ? -15.756 -4.069 65.137 1.00 86.56 235 TYR A O 1
ATOM 1709 N N . GLY A 1 236 ? -14.673 -5.685 64.012 1.00 80.81 236 GLY A N 1
ATOM 1710 C CA . GLY A 1 236 ? -13.678 -5.944 65.051 1.00 80.81 236 GLY A CA 1
ATOM 1711 C C . GLY A 1 236 ? -12.561 -4.888 65.071 1.00 80.81 236 GLY A C 1
ATOM 1712 O O . GLY A 1 236 ? -12.712 -3.757 64.618 1.00 80.81 236 GLY A O 1
ATOM 1713 N N . SER A 1 237 ? -11.378 -5.264 65.561 1.00 62.16 237 SER A N 1
ATOM 1714 C CA . SER A 1 237 ? -10.168 -4.429 65.500 1.00 62.16 237 SER A CA 1
ATOM 1715 C C . SER A 1 237 ? -9.449 -4.567 64.145 1.00 62.16 237 SER A C 1
ATOM 1717 O O . SER A 1 237 ? -8.287 -4.972 64.105 1.00 62.16 237 SER A O 1
ATOM 1719 N N . GLY A 1 238 ? -10.158 -4.312 63.038 1.00 75.19 238 GLY A N 1
ATOM 1720 C CA . GLY A 1 238 ? -9.667 -4.508 61.668 1.00 75.19 238 GLY A CA 1
ATOM 1721 C C . GLY A 1 238 ? -10.726 -4.235 60.590 1.00 75.19 238 GLY A C 1
ATOM 1722 O O . GLY A 1 238 ? -11.596 -3.390 60.782 1.00 75.19 238 GLY A O 1
ATOM 1723 N N . TYR A 1 239 ? -10.632 -4.943 59.459 1.00 75.56 239 TYR A N 1
ATOM 1724 C CA . TYR A 1 239 ? -11.638 -4.946 58.388 1.00 75.56 239 TYR A CA 1
ATOM 1725 C C . TYR A 1 239 ? -12.945 -5.608 58.854 1.00 75.56 239 TYR A C 1
ATOM 1727 O O . TYR A 1 239 ? -12.928 -6.473 59.735 1.00 75.56 239 TYR A O 1
ATOM 1735 N N . GLY A 1 240 ? -14.075 -5.164 58.297 1.00 89.19 240 GLY A N 1
ATOM 1736 C CA . GLY A 1 240 ? -15.384 -5.724 58.614 1.00 89.19 240 GLY A CA 1
ATOM 1737 C C . GLY A 1 240 ? -15.533 -7.133 58.048 1.00 89.19 240 GLY A C 1
ATOM 1738 O O . GLY A 1 240 ? -15.008 -7.425 56.976 1.00 89.19 240 GLY A O 1
ATOM 1739 N N . VAL A 1 241 ? -16.233 -8.011 58.768 1.00 92.81 241 VAL A N 1
ATOM 1740 C CA . VAL A 1 241 ? -16.520 -9.381 58.314 1.00 92.81 241 VAL A CA 1
ATOM 1741 C C . VAL A 1 241 ? -18.019 -9.650 58.376 1.00 92.81 241 VAL A C 1
ATOM 1743 O O . VAL A 1 241 ? -18.666 -9.380 59.391 1.00 92.81 241 VAL A O 1
ATOM 1746 N N . CYS A 1 242 ? -18.581 -10.207 57.308 1.00 92.44 242 CYS A N 1
ATOM 1747 C CA . CYS A 1 242 ? -19.985 -10.580 57.251 1.00 92.44 242 CYS A CA 1
ATOM 1748 C C . CYS A 1 242 ? -20.299 -11.700 58.243 1.00 92.44 242 CYS A C 1
ATOM 1750 O O . CYS A 1 242 ? -19.565 -12.688 58.335 1.00 92.44 242 CYS A O 1
ATOM 1752 N N . ARG A 1 243 ? -21.397 -11.560 58.990 1.00 88.88 243 ARG A N 1
ATOM 1753 C CA . ARG A 1 243 ? -21.865 -12.557 59.972 1.00 88.88 243 ARG A CA 1
ATOM 1754 C C . ARG A 1 243 ? -23.201 -13.127 59.582 1.00 88.88 243 ARG A C 1
ATOM 1756 O O . ARG A 1 243 ? -24.116 -12.311 59.388 1.00 88.88 243 ARG A O 1
#

pLDDT: mean 87.11, std 13.2, range [42.34, 98.75]

Radius of gyration: 31.52 Å; chains: 1; bounding box: 64×26×96 Å

Secondary structure (DSSP, 8-state):
-B-----SS-SEEEEEEESSTTSS-EEEEEEETT--B----SPPTTS-EEEEEEEEETTEEPPPPPPEEE-PPPPPEEEEEEE-SSSS-EEEEEE---SS-SEEEEEEE-SSS-EEEEEEEETT--EEEE--PPTTEEEEEEEEEEETTEEPPPPPPEEEEE-TTTTT---SSGGGS-TT-EE-TTS-EE--SSSSS--TT-SBTTB-TTT-SSPBPTTSEESSGGGBTTS-EEE-SSSEEE-

Foldseek 3Di:
DFADDPDDDFQWKWKWKDQPVPPDIDTQDIDGPPDGDDDRPDDDAPGKMKMWMWGADPVGTDDIDDIDIAGAFAAWEPWAWDQAAAARKIKIFTDGPGPRFQWKWKWKQQPPPGIDTDDTGGPPDGMDMGRPHDEQTKMKMWMWTHHPNDIHDIYDIYIDHNYCRSNFQQDPFQVSDDQQWTQDPVSHTHGDLPNQDQDDQAQFRSFFGPRHPHADEFFTFYDALRSHPNSDWCDDVDTTGHD